Protein AF-A0A093F5M7-F1 (afdb_monomer_lite)

Structure (mmCIF, N/CA/C/O backbone):
data_AF-A0A093F5M7-F1
#
_entry.id   AF-A0A093F5M7-F1
#
loop_
_atom_site.group_PDB
_atom_site.id
_atom_site.type_symbol
_atom_site.label_atom_id
_atom_site.label_alt_id
_atom_site.label_comp_id
_atom_site.label_asym_id
_atom_site.label_entity_id
_atom_site.label_seq_id
_atom_site.pdbx_PDB_ins_code
_atom_site.Cartn_x
_atom_site.Cartn_y
_atom_site.Cartn_z
_atom_site.occupancy
_atom_site.B_iso_or_equiv
_atom_site.auth_seq_id
_atom_site.auth_comp_id
_atom_site.auth_asym_id
_atom_site.auth_atom_id
_atom_site.pdbx_PDB_model_num
ATOM 1 N N . ARG A 1 1 ? -6.167 39.998 -31.920 1.00 34.28 1 ARG A N 1
ATOM 2 C CA . ARG A 1 1 ? -5.919 39.079 -33.060 1.00 34.28 1 ARG A CA 1
ATOM 3 C C . ARG A 1 1 ? -4.647 38.312 -32.700 1.00 34.28 1 ARG A C 1
ATOM 5 O O . ARG A 1 1 ? -3.645 38.985 -32.539 1.00 34.28 1 ARG A O 1
ATOM 12 N N . GLN A 1 2 ? -4.798 37.117 -32.103 1.00 35.06 2 GLN A N 1
ATOM 13 C CA . GLN A 1 2 ? -4.449 35.793 -32.689 1.00 35.06 2 GLN A CA 1
ATOM 14 C C . GLN A 1 2 ? -2.937 35.687 -32.982 1.00 35.06 2 GLN A C 1
ATOM 16 O O . GLN A 1 2 ? -2.419 36.568 -33.646 1.00 35.06 2 GLN A O 1
ATOM 21 N N . SER A 1 3 ? -2.159 34.688 -32.555 1.00 30.69 3 SER A N 1
ATOM 22 C CA . SER A 1 3 ? -2.424 33.261 -32.311 1.00 30.69 3 SER A CA 1
ATOM 23 C C . SER A 1 3 ? -1.212 32.677 -31.545 1.00 30.69 3 SER A C 1
ATOM 25 O O . SER A 1 3 ? -0.090 33.067 -31.841 1.00 30.69 3 SER A O 1
ATOM 27 N N . ALA A 1 4 ? -1.431 31.907 -30.477 1.00 32.06 4 ALA A N 1
ATOM 28 C CA . ALA A 1 4 ? -1.281 30.443 -30.386 1.00 32.06 4 ALA A CA 1
ATOM 29 C C . ALA A 1 4 ? 0.070 29.944 -29.839 1.00 32.06 4 ALA A C 1
ATOM 31 O O . ALA A 1 4 ? 1.106 29.995 -30.497 1.00 32.06 4 ALA A O 1
ATOM 32 N N . ASP A 1 5 ? -0.039 29.393 -28.632 1.00 37.16 5 ASP A N 1
ATOM 33 C CA . ASP A 1 5 ? 0.879 28.475 -27.978 1.00 37.16 5 ASP A CA 1
ATOM 34 C C . ASP A 1 5 ? 1.166 27.236 -28.838 1.00 37.16 5 ASP A C 1
ATOM 36 O O . ASP A 1 5 ? 0.257 26.622 -29.398 1.00 37.16 5 ASP A O 1
ATOM 40 N N . LEU A 1 6 ? 2.432 26.827 -28.877 1.00 29.53 6 LEU A N 1
ATOM 41 C CA . LEU A 1 6 ? 2.871 25.513 -29.346 1.00 29.53 6 LEU A CA 1
ATOM 42 C C . LEU A 1 6 ? 4.017 25.047 -28.440 1.00 29.53 6 LEU A C 1
ATOM 44 O O . LEU A 1 6 ? 5.191 25.093 -28.797 1.00 29.53 6 LEU A O 1
ATOM 48 N N . LEU A 1 7 ? 3.669 24.615 -27.226 1.00 30.33 7 LEU A N 1
ATOM 49 C CA . LEU A 1 7 ? 4.552 23.786 -26.409 1.00 30.33 7 LEU A CA 1
ATOM 50 C C . LEU A 1 7 ? 4.412 22.343 -26.897 1.00 30.33 7 LEU A C 1
ATOM 52 O O . LEU A 1 7 ? 3.506 21.609 -26.507 1.00 30.33 7 LEU A O 1
ATOM 56 N N . SER A 1 8 ? 5.299 21.957 -27.808 1.00 28.11 8 SER A N 1
ATOM 57 C CA . SER A 1 8 ? 5.466 20.575 -28.239 1.00 28.11 8 SER A CA 1
ATOM 58 C C . SER A 1 8 ? 6.019 19.731 -27.087 1.00 28.11 8 SER A C 1
ATOM 60 O O . SER A 1 8 ? 7.139 19.957 -26.629 1.00 28.11 8 SER A O 1
ATOM 62 N N . PHE A 1 9 ? 5.242 18.740 -26.650 1.00 31.27 9 PHE A N 1
ATOM 63 C CA . PHE A 1 9 ? 5.702 17.621 -25.829 1.00 31.27 9 PHE A CA 1
ATOM 64 C C . PHE A 1 9 ? 6.827 16.876 -26.565 1.00 31.27 9 PHE A C 1
ATOM 66 O O . PHE A 1 9 ? 6.595 16.285 -27.619 1.00 31.27 9 PHE A O 1
ATOM 73 N N . ILE A 1 10 ? 8.039 16.889 -26.012 1.00 30.77 10 ILE A N 1
ATOM 74 C CA . ILE A 1 10 ? 9.118 15.984 -26.424 1.00 30.77 10 ILE A CA 1
ATOM 75 C C . ILE A 1 10 ? 9.057 14.766 -25.490 1.00 30.77 10 ILE A C 1
ATOM 77 O O . ILE A 1 10 ? 9.152 14.954 -24.275 1.00 30.77 10 ILE A O 1
ATOM 81 N N . PRO A 1 11 ? 8.897 13.528 -25.993 1.00 36.94 11 PRO A N 1
ATOM 82 C CA . PRO A 1 11 ? 8.970 12.350 -25.144 1.00 36.94 11 PRO A CA 1
ATOM 83 C C . PRO A 1 11 ? 10.421 12.155 -24.691 1.00 36.94 11 PRO A C 1
ATOM 85 O O . PRO A 1 11 ? 11.349 12.138 -25.501 1.00 36.94 11 PRO A O 1
ATOM 88 N N . PHE A 1 12 ? 10.616 12.024 -23.381 1.00 35.06 12 PHE A N 1
ATOM 89 C CA . PHE A 1 12 ? 11.905 11.713 -22.774 1.00 35.06 12 PHE A CA 1
ATOM 90 C C . PHE A 1 12 ? 12.345 10.314 -23.243 1.00 35.06 12 PHE A C 1
ATOM 92 O O . PHE A 1 12 ? 11.758 9.303 -22.860 1.00 35.06 12 PHE A O 1
ATOM 99 N N . ILE A 1 13 ? 13.352 10.252 -24.117 1.00 39.56 13 ILE A N 1
ATOM 100 C CA . ILE A 1 13 ? 13.960 8.998 -24.574 1.00 39.56 13 ILE A CA 1
ATOM 101 C C . ILE A 1 13 ? 14.893 8.487 -23.471 1.00 39.56 13 ILE A C 1
ATOM 103 O O . ILE A 1 13 ? 15.808 9.185 -23.037 1.00 39.56 13 ILE A O 1
ATOM 107 N N . SER A 1 14 ? 14.656 7.251 -23.032 1.00 43.75 14 SER A N 1
ATOM 108 C CA . SER A 1 14 ? 15.505 6.518 -22.092 1.00 43.75 14 SER A CA 1
ATOM 109 C C . SER A 1 14 ? 16.887 6.253 -22.699 1.00 43.75 14 SER A C 1
ATOM 111 O O . SER A 1 14 ? 17.004 5.623 -23.751 1.00 43.75 14 SER A O 1
ATOM 113 N N . PHE A 1 15 ? 17.944 6.721 -22.031 1.00 34.66 15 PHE A N 1
ATOM 114 C CA . PHE A 1 15 ? 19.323 6.350 -22.335 1.00 34.66 15 PHE A CA 1
ATOM 115 C C . PHE A 1 15 ? 19.688 5.098 -21.526 1.00 34.66 15 PHE A C 1
ATOM 117 O O . PHE A 1 15 ? 19.945 5.161 -20.326 1.00 34.66 15 PHE A O 1
ATOM 124 N N . CYS A 1 16 ? 19.761 3.951 -22.195 1.00 35.25 16 CYS A N 1
ATOM 125 C CA . CYS A 1 16 ? 20.563 2.811 -21.756 1.00 35.25 16 CYS A CA 1
ATOM 126 C C . CYS A 1 16 ? 21.412 2.376 -22.950 1.00 35.25 16 CYS A C 1
ATOM 128 O O . CYS A 1 16 ? 20.895 1.896 -23.957 1.00 35.25 16 CYS A O 1
ATOM 130 N N . ARG A 1 17 ? 22.723 2.609 -22.863 1.00 41.38 17 ARG A N 1
ATOM 131 C CA . ARG A 1 17 ? 23.693 2.251 -23.897 1.00 41.38 17 ARG A CA 1
ATOM 132 C C . ARG A 1 17 ? 24.478 1.036 -23.418 1.00 41.38 17 ARG A C 1
ATOM 134 O O . ARG A 1 17 ? 25.418 1.211 -22.661 1.00 41.38 17 ARG A O 1
ATOM 141 N N . GLU A 1 18 ? 24.084 -0.151 -23.882 1.00 37.88 18 GLU A N 1
ATOM 142 C CA . GLU A 1 18 ? 24.965 -1.287 -24.206 1.00 37.88 18 GLU A CA 1
ATOM 143 C C . GLU A 1 18 ? 24.148 -2.417 -24.872 1.00 37.88 18 GLU A C 1
ATOM 145 O O . GLU A 1 18 ? 23.227 -2.966 -24.276 1.00 37.88 18 GLU A O 1
ATOM 150 N N . GLY A 1 19 ? 24.486 -2.745 -26.130 1.00 35.31 19 GLY A N 1
ATOM 151 C CA . GLY A 1 19 ? 23.915 -3.855 -26.912 1.00 35.31 19 GLY A CA 1
ATOM 152 C C . GLY A 1 19 ? 22.855 -3.445 -27.947 1.00 35.31 19 GLY A C 1
ATOM 153 O O . GLY A 1 19 ? 21.751 -3.043 -27.602 1.00 35.31 19 GLY A O 1
ATOM 154 N N . CYS A 1 20 ? 23.175 -3.565 -29.239 1.00 41.72 20 CYS A N 1
ATOM 155 C CA . CYS A 1 20 ? 22.262 -3.273 -30.349 1.00 41.72 20 CYS A CA 1
ATOM 156 C C . CYS A 1 20 ? 21.105 -4.286 -30.438 1.00 41.72 20 CYS A C 1
ATOM 158 O O . CYS A 1 20 ? 21.224 -5.302 -31.114 1.00 41.72 20 CYS A O 1
ATOM 160 N N . PHE A 1 21 ? 19.972 -3.960 -29.817 1.00 37.69 21 PHE A N 1
ATOM 161 C CA . PHE A 1 21 ? 18.628 -4.394 -30.206 1.00 37.69 21 PHE A CA 1
ATOM 162 C C . PHE A 1 21 ? 17.707 -3.190 -29.998 1.00 37.69 21 PHE A C 1
ATOM 164 O O . PHE A 1 21 ? 17.793 -2.533 -28.962 1.00 37.69 21 PHE A O 1
ATOM 171 N N . SER A 1 22 ? 16.857 -2.849 -30.969 1.00 45.09 22 SER A N 1
ATOM 172 C CA . SER A 1 22 ? 15.855 -1.793 -30.774 1.00 45.09 22 SER A CA 1
ATOM 173 C C . SER A 1 22 ? 15.038 -2.125 -29.518 1.00 45.09 22 SER A C 1
ATOM 175 O O . SER A 1 22 ? 14.508 -3.240 -29.453 1.00 45.09 22 SER A O 1
ATOM 177 N N . PRO A 1 23 ? 14.948 -1.238 -28.507 1.00 53.81 23 PRO A N 1
ATOM 178 C CA . PRO A 1 23 ? 14.186 -1.551 -27.311 1.00 53.81 23 PRO A CA 1
ATOM 179 C C . PRO A 1 23 ? 12.726 -1.713 -27.728 1.00 53.81 23 PRO A C 1
ATOM 181 O O . PRO A 1 23 ? 12.091 -0.773 -28.204 1.00 53.81 23 PRO A O 1
ATOM 184 N N . ILE A 1 24 ? 12.205 -2.935 -27.608 1.00 58.78 24 ILE A N 1
ATOM 185 C CA . ILE A 1 24 ? 10.768 -3.185 -27.708 1.00 58.78 24 ILE A CA 1
ATOM 186 C C . ILE A 1 24 ? 10.132 -2.286 -26.647 1.00 58.78 24 ILE A C 1
ATOM 188 O O . ILE A 1 24 ? 10.465 -2.421 -25.470 1.00 58.78 24 ILE A O 1
ATOM 192 N N . SER A 1 25 ? 9.280 -1.343 -27.069 1.00 72.75 25 SER A N 1
ATOM 193 C CA . SER A 1 25 ? 8.568 -0.461 -26.139 1.00 72.75 25 SER A CA 1
ATOM 194 C C . SER A 1 25 ? 7.899 -1.318 -25.056 1.00 72.75 25 SER A C 1
ATOM 196 O O . SER A 1 25 ? 7.272 -2.321 -25.415 1.00 72.75 25 SER A O 1
ATOM 198 N N . PRO A 1 26 ? 7.995 -0.964 -23.760 1.00 74.94 26 PRO A N 1
ATOM 199 C CA . PRO A 1 26 ? 7.304 -1.680 -22.686 1.00 74.94 26 PRO A CA 1
ATOM 200 C C . PRO A 1 26 ? 5.811 -1.869 -22.970 1.00 74.94 26 PRO A C 1
ATOM 202 O O . PRO A 1 26 ? 5.236 -2.898 -22.624 1.00 74.94 26 PRO A O 1
ATOM 205 N N . GLU A 1 27 ? 5.204 -0.927 -23.691 1.00 80.25 27 GLU A N 1
ATOM 206 C CA . GLU A 1 27 ? 3.816 -1.007 -24.137 1.00 80.25 27 GLU A CA 1
ATOM 207 C C . GLU A 1 27 ? 3.578 -2.175 -25.093 1.00 80.25 27 GLU A C 1
ATOM 209 O O . GLU A 1 27 ? 2.548 -2.823 -24.997 1.00 80.25 27 GLU A O 1
ATOM 214 N N . ALA A 1 28 ? 4.523 -2.527 -25.966 1.00 82.88 28 ALA A N 1
ATOM 215 C CA . ALA A 1 28 ? 4.385 -3.654 -26.891 1.00 82.88 28 ALA A CA 1
ATOM 216 C C . ALA A 1 28 ? 4.498 -5.033 -26.202 1.00 82.88 28 ALA A C 1
ATOM 218 O O . ALA A 1 28 ? 4.329 -6.070 -26.849 1.00 82.88 28 ALA A O 1
ATOM 219 N N . CYS A 1 29 ? 4.777 -5.073 -24.895 1.00 86.25 29 CYS A N 1
ATOM 220 C CA . CYS A 1 29 ? 4.789 -6.300 -24.107 1.00 86.25 29 CYS A CA 1
ATOM 221 C C . CYS A 1 29 ? 3.390 -6.953 -24.087 1.00 86.25 29 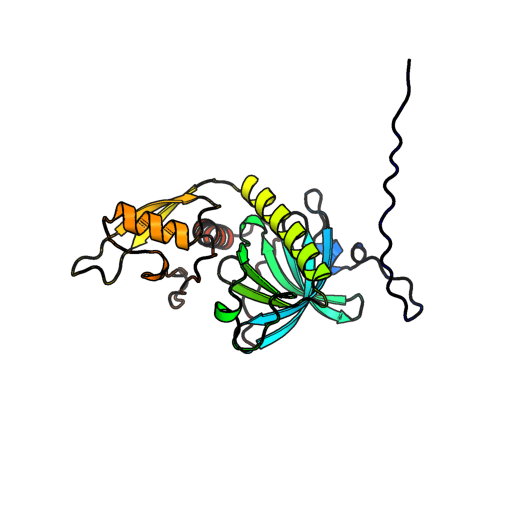CYS A C 1
ATOM 223 O O . CYS A 1 29 ? 2.429 -6.304 -23.668 1.00 86.25 29 CYS A O 1
ATOM 225 N N . PRO A 1 30 ? 3.252 -8.255 -24.422 1.00 89.94 30 PRO A N 1
ATOM 226 C CA . PRO A 1 30 ? 1.957 -8.942 -24.398 1.00 89.94 30 PRO A CA 1
ATOM 227 C C . PRO A 1 30 ? 1.254 -8.890 -23.037 1.00 89.94 30 PRO A C 1
ATOM 229 O O . PRO A 1 30 ? 0.029 -8.808 -22.973 1.00 89.94 30 PRO A O 1
ATOM 232 N N . LEU A 1 31 ? 2.026 -8.906 -21.940 1.00 90.75 31 LEU A N 1
ATOM 233 C CA . LEU A 1 31 ? 1.468 -8.757 -20.598 1.00 90.75 31 LEU A CA 1
ATOM 234 C C . LEU A 1 31 ? 0.861 -7.363 -20.418 1.00 90.75 31 LEU A C 1
ATOM 236 O O . LEU A 1 31 ? -0.272 -7.269 -19.963 1.00 90.75 31 LEU A O 1
ATOM 240 N N . VAL A 1 32 ? 1.571 -6.300 -20.808 1.00 91.50 32 VAL A N 1
ATOM 241 C CA . VAL A 1 32 ? 1.077 -4.919 -20.682 1.00 91.50 32 VAL A CA 1
ATOM 242 C C . VAL A 1 32 ? -0.173 -4.719 -21.536 1.00 91.50 32 VAL A C 1
ATOM 244 O O . VAL A 1 32 ? -1.195 -4.274 -21.016 1.00 91.50 32 VAL A O 1
ATOM 247 N N . GLN A 1 33 ? -0.138 -5.161 -22.795 1.00 91.56 33 GLN A N 1
ATOM 248 C CA . GLN A 1 33 ? -1.284 -5.106 -23.709 1.00 91.56 33 GLN A CA 1
ATOM 249 C C . GLN A 1 33 ? -2.521 -5.819 -23.152 1.00 91.56 33 GLN A C 1
ATOM 251 O O . GLN A 1 33 ? -3.631 -5.319 -23.301 1.00 91.56 33 GLN A O 1
ATOM 256 N N . SER A 1 34 ? -2.347 -6.945 -22.449 1.00 93.25 34 SER A N 1
ATOM 257 C CA . SER A 1 34 ? -3.471 -7.677 -21.843 1.00 93.25 34 SER A CA 1
ATOM 258 C C . SER A 1 34 ? -4.213 -6.897 -20.749 1.00 93.25 34 SER A C 1
ATOM 260 O O . SER A 1 34 ? -5.360 -7.221 -20.443 1.00 93.25 34 SER A O 1
ATOM 262 N N . PHE A 1 35 ? -3.581 -5.870 -20.169 1.00 92.81 35 PHE A N 1
ATOM 263 C CA . PHE A 1 35 ? -4.184 -5.020 -19.142 1.00 92.81 35 PHE A CA 1
ATOM 264 C C . PHE A 1 35 ? -4.771 -3.720 -19.687 1.00 92.81 35 PHE A C 1
ATOM 266 O O . PHE A 1 35 ? -5.626 -3.138 -19.015 1.00 92.81 35 PHE A O 1
ATOM 273 N N . MET A 1 36 ? -4.340 -3.266 -20.865 1.00 91.50 36 MET A N 1
ATOM 274 C CA . MET A 1 36 ? -4.814 -2.018 -21.460 1.00 91.50 36 MET A CA 1
ATOM 275 C C . MET A 1 36 ? -6.303 -2.098 -21.814 1.00 91.50 36 MET A C 1
ATOM 277 O O . MET A 1 36 ? -6.782 -3.083 -22.375 1.00 91.50 36 MET A O 1
ATOM 281 N N . CYS A 1 37 ? -7.050 -1.042 -21.494 1.00 90.75 37 CYS A N 1
ATOM 282 C CA . CYS A 1 37 ? -8.451 -0.886 -21.886 1.00 90.75 37 CYS A CA 1
ATOM 283 C C . CYS A 1 37 ? -8.827 0.603 -21.933 1.00 90.75 37 CYS A C 1
ATOM 28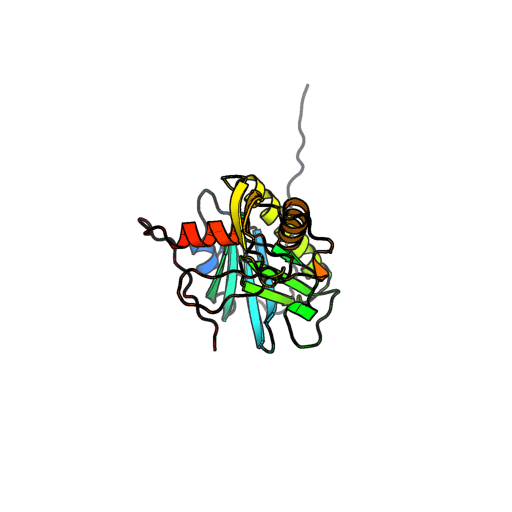5 O O . CYS A 1 37 ? -8.010 1.462 -21.618 1.00 90.75 37 CYS A O 1
ATOM 287 N N . HIS A 1 38 ? -10.072 0.932 -22.291 1.00 86.62 38 HIS A N 1
ATOM 288 C CA . HIS A 1 38 ? -10.505 2.329 -22.452 1.00 86.62 38 HIS A CA 1
ATOM 289 C C . HIS A 1 38 ? -10.333 3.198 -21.187 1.00 86.62 38 HIS A C 1
ATOM 291 O O . HIS A 1 38 ? -10.178 4.407 -21.306 1.00 86.62 38 HIS A O 1
ATOM 297 N N . ASN A 1 39 ? -10.338 2.595 -19.991 1.00 89.81 39 ASN A N 1
ATOM 298 C CA . ASN A 1 39 ? -10.170 3.290 -18.706 1.00 89.81 39 ASN A CA 1
ATOM 299 C C . ASN A 1 39 ? -8.810 3.023 -18.039 1.00 89.81 39 ASN A C 1
ATOM 301 O O . ASN A 1 39 ? -8.584 3.494 -16.925 1.00 89.81 39 ASN A O 1
ATOM 305 N N . ARG A 1 40 ? -7.924 2.252 -18.684 1.00 94.69 40 ARG A N 1
ATOM 306 C CA . ARG A 1 40 ? -6.622 1.881 -18.128 1.00 94.69 40 ARG A CA 1
ATOM 307 C C . ARG A 1 40 ? -5.510 2.162 -19.116 1.00 94.69 40 ARG A C 1
ATOM 309 O O . ARG A 1 40 ? -5.406 1.491 -20.143 1.00 94.69 40 ARG A O 1
ATOM 316 N N . THR A 1 41 ? -4.624 3.077 -18.743 1.00 94.50 41 THR A N 1
ATOM 317 C CA . THR A 1 41 ? -3.398 3.354 -19.494 1.00 94.50 41 THR A CA 1
ATOM 318 C C . THR A 1 41 ? -2.171 2.938 -18.696 1.00 94.50 41 THR A C 1
ATOM 320 O O . THR A 1 41 ? -2.175 2.924 -17.464 1.00 94.50 41 THR A O 1
ATOM 323 N N . PHE A 1 42 ? -1.130 2.543 -19.421 1.00 96.25 42 PHE A N 1
ATOM 324 C CA . PHE A 1 42 ? 0.189 2.279 -18.864 1.00 96.25 42 PHE A CA 1
ATOM 325 C C . PHE A 1 42 ? 0.880 3.608 -18.519 1.00 96.25 42 PHE A C 1
ATOM 327 O O . PHE A 1 42 ? 0.676 4.601 -19.214 1.00 96.25 42 PHE A O 1
ATOM 334 N N . ILE A 1 43 ? 1.654 3.634 -17.431 1.00 95.81 43 ILE A N 1
ATOM 335 C CA . ILE A 1 43 ? 2.327 4.846 -16.942 1.00 95.81 43 ILE A CA 1
ATOM 336 C C . ILE A 1 43 ? 3.837 4.653 -16.927 1.00 95.81 43 ILE A C 1
ATOM 338 O O . ILE A 1 43 ? 4.556 5.418 -17.562 1.00 95.81 43 ILE A O 1
ATOM 342 N N . LEU A 1 44 ? 4.322 3.663 -16.176 1.00 96.00 44 LEU A N 1
ATOM 343 C CA . LEU A 1 44 ? 5.751 3.385 -16.083 1.00 96.00 44 LEU A CA 1
ATOM 344 C C . LEU A 1 44 ? 6.024 1.940 -15.662 1.00 96.00 44 LEU A C 1
ATOM 346 O O . LEU A 1 44 ? 5.184 1.282 -15.043 1.00 96.00 44 LEU A O 1
ATOM 350 N N . ASP A 1 45 ? 7.218 1.453 -15.978 1.00 95.75 45 ASP A N 1
ATOM 351 C CA . ASP A 1 45 ? 7.706 0.144 -15.570 1.00 95.75 45 ASP A CA 1
ATOM 352 C C . ASP A 1 45 ? 9.129 0.207 -15.015 1.00 95.75 45 ASP A C 1
ATOM 354 O O . ASP A 1 45 ? 9.829 1.218 -15.093 1.00 95.75 45 ASP A O 1
ATOM 358 N N . GLY A 1 46 ? 9.532 -0.870 -14.346 1.00 94.31 46 GLY A N 1
ATOM 359 C CA . GLY A 1 46 ? 10.770 -0.853 -13.590 1.00 94.31 46 GLY A CA 1
ATOM 360 C C . GLY A 1 46 ? 11.086 -2.180 -12.936 1.00 94.31 46 GLY A C 1
ATOM 361 O O . GLY A 1 46 ? 10.236 -2.842 -12.340 1.00 94.31 46 GLY A O 1
ATOM 362 N N . HIS A 1 47 ? 12.356 -2.546 -13.029 1.00 95.56 47 HIS A N 1
ATOM 363 C CA . HIS A 1 47 ? 12.908 -3.682 -12.318 1.00 95.56 47 HIS A CA 1
ATOM 364 C C . HIS A 1 47 ? 13.205 -3.307 -10.867 1.00 95.56 47 HIS A C 1
ATOM 366 O O . HIS A 1 47 ? 13.892 -2.315 -10.615 1.00 95.56 47 HIS A O 1
ATOM 372 N N . VAL A 1 48 ? 12.747 -4.135 -9.932 1.00 96.44 48 VAL A N 1
ATOM 373 C CA . VAL A 1 48 ? 12.909 -3.933 -8.490 1.00 96.44 48 VAL A CA 1
ATOM 374 C C . VAL A 1 48 ? 13.199 -5.258 -7.799 1.00 96.44 48 VAL A C 1
ATOM 376 O O . VAL A 1 48 ? 12.763 -6.324 -8.243 1.00 96.44 48 VAL A O 1
ATOM 379 N N . GLN A 1 49 ? 13.857 -5.174 -6.653 1.00 96.62 49 GLN A N 1
ATOM 380 C CA . GLN A 1 49 ? 13.973 -6.298 -5.740 1.00 96.62 49 GLN A CA 1
ATOM 381 C C . GLN A 1 49 ? 12.905 -6.157 -4.651 1.00 96.62 49 GLN A C 1
ATOM 383 O O . GLN A 1 49 ? 12.914 -5.186 -3.900 1.00 96.62 49 GLN A O 1
ATOM 388 N N . LEU A 1 50 ? 11.982 -7.117 -4.566 1.00 96.75 50 LEU A N 1
ATOM 389 C CA . LEU A 1 50 ? 10.974 -7.164 -3.506 1.00 96.75 50 LEU A CA 1
ATOM 390 C C . LEU A 1 50 ? 11.445 -8.070 -2.370 1.00 96.75 50 LEU A C 1
ATOM 392 O O . LEU A 1 50 ? 11.866 -9.203 -2.625 1.00 96.75 50 LEU A O 1
ATOM 396 N N . LYS A 1 51 ? 11.344 -7.590 -1.130 1.00 95.31 51 LYS A N 1
ATOM 397 C CA . LYS A 1 51 ? 11.686 -8.348 0.077 1.00 95.31 51 LYS A CA 1
ATOM 398 C C . LYS A 1 51 ? 10.488 -8.489 1.021 1.00 95.31 51 LYS A C 1
ATOM 400 O O . LYS A 1 51 ? 9.791 -7.506 1.265 1.00 95.31 51 LYS A O 1
ATOM 405 N N . THR A 1 52 ? 10.283 -9.684 1.571 1.00 92.50 52 THR A N 1
ATOM 406 C CA . THR A 1 52 ? 9.243 -9.984 2.574 1.00 92.50 52 THR A CA 1
ATOM 407 C C . THR A 1 52 ? 9.773 -11.042 3.539 1.00 92.50 52 THR A C 1
ATOM 409 O O . THR A 1 52 ? 10.152 -12.132 3.100 1.00 92.50 52 THR A O 1
ATOM 412 N N . GLY A 1 53 ? 9.805 -10.743 4.841 1.00 90.12 53 GLY A N 1
ATOM 413 C CA . GLY A 1 53 ? 10.475 -11.594 5.829 1.00 90.12 53 GLY A CA 1
ATOM 414 C C . GLY A 1 53 ? 11.929 -11.851 5.422 1.00 90.12 53 GLY A C 1
ATOM 415 O O . GLY A 1 53 ? 12.679 -10.907 5.190 1.00 90.12 53 GLY A O 1
ATOM 416 N N . LEU A 1 54 ? 12.299 -13.121 5.258 1.00 88.25 54 LEU A N 1
ATOM 417 C CA . LEU A 1 54 ? 13.627 -13.550 4.794 1.00 88.25 54 LEU A CA 1
ATOM 418 C C . LEU A 1 54 ? 13.724 -13.729 3.267 1.00 88.25 54 LEU A C 1
ATOM 420 O O . LEU A 1 54 ? 14.788 -14.052 2.734 1.00 88.25 54 LEU A O 1
ATOM 424 N N . GLN A 1 55 ? 12.618 -13.572 2.537 1.00 91.06 55 GLN A N 1
ATOM 425 C CA . GLN A 1 55 ? 12.584 -13.818 1.100 1.00 91.06 55 GLN A CA 1
ATOM 426 C C . GLN A 1 55 ? 12.972 -12.573 0.310 1.00 91.06 55 GLN A C 1
ATOM 428 O O . GLN A 1 55 ? 12.467 -11.482 0.556 1.00 91.06 55 GLN A O 1
ATOM 433 N N . THR A 1 56 ? 13.808 -12.767 -0.710 1.00 94.69 56 THR A N 1
ATOM 434 C CA . THR A 1 56 ? 14.187 -11.732 -1.678 1.00 94.69 56 THR A CA 1
ATOM 435 C C . THR A 1 56 ? 13.863 -12.200 -3.092 1.00 94.69 56 THR A C 1
ATOM 437 O O . THR A 1 56 ? 14.198 -13.318 -3.488 1.00 94.69 56 THR A O 1
ATOM 440 N N . GLN A 1 57 ? 13.173 -11.361 -3.862 1.00 94.75 57 GLN A N 1
ATOM 441 C CA . GLN A 1 57 ? 12.616 -11.725 -5.158 1.00 94.75 57 GLN A CA 1
ATOM 442 C C . GLN A 1 57 ? 12.824 -10.612 -6.192 1.00 94.75 57 GLN A C 1
ATOM 444 O O . GLN A 1 57 ? 12.245 -9.538 -6.076 1.00 94.75 57 GLN A O 1
ATOM 449 N N . GLU A 1 58 ? 13.549 -10.905 -7.274 1.00 96.25 58 GLU A N 1
ATOM 450 C CA . GLU A 1 58 ? 13.627 -9.996 -8.426 1.00 96.25 58 GLU A CA 1
ATOM 451 C C . GLU A 1 58 ? 12.299 -9.976 -9.190 1.00 96.25 58 GLU A C 1
ATOM 453 O O . GLU A 1 58 ? 11.753 -11.030 -9.573 1.00 96.25 58 GLU A O 1
ATOM 458 N N . ARG A 1 59 ? 11.747 -8.779 -9.377 1.00 96.75 59 ARG A N 1
ATOM 459 C CA . ARG A 1 59 ? 10.446 -8.548 -10.005 1.00 96.75 59 ARG A CA 1
ATOM 460 C C . ARG A 1 59 ? 10.502 -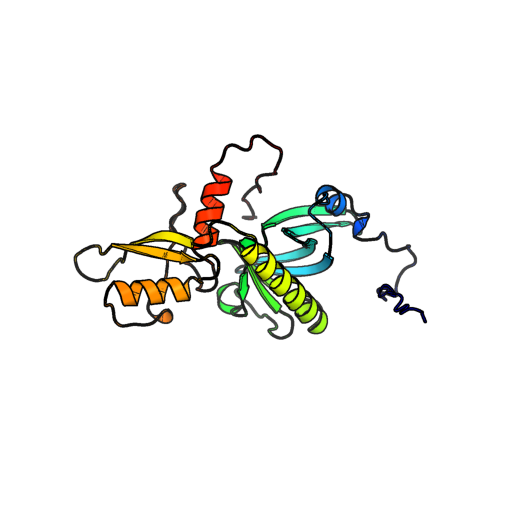7.353 -10.943 1.00 96.75 59 ARG A C 1
ATOM 462 O O . ARG A 1 59 ? 11.366 -6.490 -10.862 1.00 96.75 59 ARG A O 1
ATOM 469 N N . HIS A 1 60 ? 9.536 -7.324 -11.847 1.00 96.31 60 HIS A N 1
ATOM 470 C CA . HIS A 1 60 ? 9.269 -6.193 -12.716 1.00 96.31 60 HIS A CA 1
ATOM 471 C C . HIS A 1 60 ? 7.899 -5.642 -12.363 1.00 96.31 60 HIS A C 1
ATOM 473 O O . HIS A 1 60 ? 6.923 -6.400 -12.328 1.00 96.31 60 HIS A O 1
ATOM 479 N N . LEU A 1 61 ? 7.847 -4.354 -12.061 1.00 97.38 61 LEU A N 1
ATOM 480 C CA . LEU A 1 61 ? 6.619 -3.634 -11.780 1.00 97.38 61 LEU A CA 1
ATOM 481 C C . LEU A 1 61 ? 6.140 -2.943 -13.050 1.00 97.38 61 LEU A C 1
ATOM 483 O O . LEU A 1 61 ? 6.946 -2.376 -13.783 1.00 97.38 61 LEU A O 1
ATOM 487 N N . PHE A 1 62 ? 4.832 -2.963 -13.271 1.00 97.31 62 PHE A N 1
ATOM 488 C CA . PHE A 1 62 ? 4.155 -2.159 -14.281 1.00 97.31 62 PHE A CA 1
ATOM 489 C C . PHE A 1 62 ? 3.051 -1.368 -13.585 1.00 97.31 62 PHE A C 1
ATOM 491 O O . PHE A 1 62 ? 2.140 -1.957 -12.996 1.00 97.31 62 PHE A O 1
ATOM 498 N N . LEU A 1 63 ? 3.151 -0.044 -13.627 1.00 98.12 63 LEU A N 1
ATOM 499 C CA . LEU A 1 63 ? 2.148 0.863 -13.093 1.00 98.12 63 LEU A CA 1
ATOM 500 C C . LEU A 1 63 ? 1.193 1.285 -14.205 1.00 98.12 63 LEU A C 1
ATOM 502 O O . LEU A 1 63 ? 1.610 1.772 -15.257 1.00 98.12 63 LEU A O 1
ATOM 506 N N . PHE A 1 64 ? -0.092 1.130 -13.929 1.00 98.00 64 PHE A N 1
ATOM 507 C CA . PHE A 1 64 ? -1.193 1.650 -14.721 1.00 98.00 64 PHE A CA 1
ATOM 508 C C . PHE A 1 64 ? -1.936 2.728 -13.927 1.00 98.00 64 PHE A C 1
ATOM 510 O O . PHE A 1 64 ? -1.634 2.979 -12.761 1.00 98.00 64 PHE A O 1
ATOM 517 N N . THR A 1 65 ? -2.932 3.360 -14.541 1.00 97.00 65 THR A N 1
ATOM 518 C CA . THR A 1 65 ? -3.757 4.393 -13.892 1.00 97.00 65 THR A CA 1
ATOM 519 C C . THR A 1 65 ? -4.509 3.923 -12.649 1.00 97.00 65 THR A C 1
ATOM 521 O O . THR A 1 65 ? -4.683 4.722 -11.737 1.00 97.00 65 THR A O 1
ATOM 524 N N . ASP A 1 66 ? -4.918 2.655 -12.602 1.00 96.62 66 ASP A N 1
ATOM 525 C CA . ASP A 1 66 ? -5.758 2.052 -11.553 1.00 96.62 66 ASP A CA 1
ATOM 526 C C . ASP A 1 66 ? -5.190 0.742 -10.969 1.00 96.62 66 ASP A C 1
ATOM 528 O O . ASP A 1 66 ? -5.707 0.225 -9.971 1.00 96.62 66 ASP A O 1
ATOM 532 N N . LEU A 1 67 ? -4.113 0.200 -11.554 1.00 97.25 67 LEU A N 1
ATOM 533 C CA . LEU A 1 67 ? -3.484 -1.057 -11.139 1.00 97.25 67 LEU A CA 1
ATOM 534 C C . LEU A 1 67 ? -1.962 -0.953 -11.009 1.00 97.25 67 LEU A C 1
ATOM 536 O O . LEU A 1 67 ? -1.292 -0.345 -11.841 1.00 97.25 67 LEU A O 1
ATOM 540 N N . LEU A 1 68 ? -1.410 -1.684 -10.042 1.00 98.19 68 LEU A N 1
ATOM 541 C CA . LEU A 1 68 ? -0.012 -2.108 -10.047 1.00 98.19 68 LEU A CA 1
ATOM 542 C C . LEU A 1 68 ? 0.059 -3.595 -10.402 1.00 98.19 68 LEU A C 1
ATOM 544 O O . LEU A 1 68 ? -0.592 -4.426 -9.768 1.00 98.19 68 LEU A O 1
ATOM 548 N N . VAL A 1 69 ? 0.878 -3.943 -11.390 1.00 97.38 69 VAL A N 1
ATOM 549 C CA . VAL A 1 69 ? 1.128 -5.327 -11.805 1.00 97.38 69 VAL A CA 1
ATOM 550 C C . VAL A 1 69 ? 2.550 -5.722 -11.427 1.00 97.38 69 VAL A C 1
ATOM 552 O O . VAL A 1 69 ? 3.513 -5.060 -11.805 1.00 97.38 69 VAL A O 1
ATOM 555 N N . VAL A 1 70 ? 2.682 -6.840 -10.715 1.00 96.81 70 VAL A N 1
ATOM 556 C CA . VAL A 1 70 ? 3.965 -7.430 -10.327 1.00 96.81 70 VAL A CA 1
ATOM 557 C C . VAL A 1 70 ? 4.197 -8.679 -11.163 1.00 96.81 70 VAL A C 1
ATOM 559 O O . VAL A 1 70 ? 3.414 -9.636 -11.131 1.00 96.81 70 VAL A O 1
ATOM 562 N N . ALA A 1 71 ? 5.309 -8.713 -11.885 1.00 96.50 71 ALA A N 1
ATOM 563 C CA . ALA A 1 71 ? 5.670 -9.832 -12.736 1.00 96.50 71 ALA A CA 1
ATOM 564 C C . ALA A 1 71 ? 7.086 -10.341 -12.452 1.00 96.50 71 ALA A C 1
ATOM 566 O O . ALA A 1 71 ? 7.937 -9.651 -11.897 1.00 96.50 71 ALA A O 1
ATOM 567 N N . LYS A 1 72 ? 7.355 -11.584 -12.848 1.00 94.69 72 LYS A N 1
ATOM 568 C CA . LYS A 1 72 ? 8.707 -12.145 -12.916 1.00 94.69 72 LYS A CA 1
ATOM 569 C C . LYS A 1 72 ? 9.154 -12.151 -14.374 1.00 94.69 72 LYS A C 1
ATOM 571 O O . LYS A 1 72 ? 8.478 -12.764 -15.203 1.00 94.69 72 LYS A O 1
ATOM 576 N N . SER A 1 73 ? 10.296 -11.537 -14.670 1.00 91.00 73 SER A N 1
ATOM 577 C CA . SER A 1 73 ? 10.911 -11.645 -15.995 1.00 91.00 73 SER A CA 1
ATOM 578 C C . SER A 1 73 ? 11.282 -13.106 -16.297 1.00 91.00 73 SER A C 1
ATOM 580 O O . SER A 1 73 ? 11.792 -13.837 -15.439 1.00 91.00 73 SER A O 1
ATOM 582 N N . LYS A 1 74 ? 10.937 -13.562 -17.502 1.00 89.31 74 LYS A N 1
ATOM 583 C CA . LYS A 1 74 ? 11.341 -14.852 -18.085 1.00 89.31 74 LYS A CA 1
ATOM 584 C C . LYS A 1 74 ? 12.375 -14.649 -19.189 1.00 89.31 74 LYS A C 1
ATOM 586 O O . LYS A 1 74 ? 13.266 -15.475 -19.335 1.00 89.31 74 LYS A O 1
ATOM 591 N N . SER A 1 75 ? 12.238 -13.555 -19.929 1.00 82.81 75 SER A N 1
ATOM 592 C CA . SER A 1 75 ? 13.201 -13.016 -20.887 1.00 82.81 75 SER A CA 1
ATOM 593 C C . SER A 1 75 ? 13.008 -11.494 -20.968 1.00 82.81 75 SER A C 1
ATOM 595 O O . SER A 1 75 ? 12.138 -10.947 -20.286 1.00 82.81 75 SER A O 1
ATOM 597 N N . HIS A 1 76 ? 13.785 -10.812 -21.813 1.00 75.81 76 HIS A N 1
ATOM 598 C CA . HIS A 1 76 ? 13.744 -9.352 -21.961 1.00 75.81 76 HIS A CA 1
ATOM 599 C C . HIS A 1 76 ? 12.336 -8.784 -22.243 1.00 75.81 76 HIS A C 1
ATOM 601 O O . HIS A 1 76 ? 12.005 -7.711 -21.758 1.00 75.81 76 HIS A O 1
ATOM 607 N N . SER A 1 77 ? 11.489 -9.506 -22.985 1.00 79.88 77 SER A N 1
ATOM 608 C CA . SER A 1 77 ? 10.131 -9.066 -23.352 1.00 79.88 77 SER A CA 1
ATOM 609 C C . SER A 1 77 ? 9.015 -9.994 -22.863 1.00 79.88 77 SER A C 1
ATOM 611 O O . SER A 1 77 ? 7.844 -9.766 -23.163 1.00 79.88 77 SER A O 1
ATOM 613 N N . HIS A 1 78 ? 9.350 -11.047 -22.112 1.00 86.56 78 HIS A N 1
ATOM 614 C CA . HIS A 1 78 ? 8.376 -12.029 -21.646 1.00 86.56 78 HIS A CA 1
ATOM 615 C C . HIS A 1 78 ? 8.309 -12.052 -20.123 1.00 86.56 78 HIS A C 1
ATOM 617 O O . HIS A 1 78 ? 9.284 -12.367 -19.434 1.00 86.56 78 HIS A O 1
ATOM 623 N N . PHE A 1 79 ? 7.122 -11.777 -19.594 1.00 93.50 79 PHE A N 1
ATOM 624 C CA . PHE A 1 79 ? 6.878 -11.628 -18.167 1.00 93.50 79 PHE A CA 1
ATOM 625 C C . PHE A 1 79 ? 5.791 -12.594 -17.711 1.00 93.50 79 PHE A C 1
ATOM 627 O O . PHE A 1 79 ? 4.755 -12.744 -18.352 1.00 93.50 79 PHE A O 1
ATOM 634 N N . LYS A 1 80 ? 6.019 -13.250 -16.572 1.00 93.38 80 LYS A N 1
ATOM 635 C CA . LYS A 1 80 ? 5.003 -14.067 -15.905 1.00 93.38 80 LYS A CA 1
ATOM 636 C C . LYS A 1 80 ? 4.361 -13.250 -14.792 1.00 93.38 80 LYS A C 1
ATOM 638 O O . LYS A 1 80 ? 5.058 -12.897 -13.840 1.00 93.38 80 LYS A O 1
ATOM 643 N N . LEU A 1 81 ? 3.052 -13.020 -14.884 1.00 95.19 81 LEU A N 1
ATOM 644 C CA . LEU A 1 81 ? 2.266 -12.395 -13.820 1.00 95.19 81 LEU A CA 1
ATOM 645 C C . LEU A 1 81 ? 2.467 -13.144 -12.494 1.00 95.19 81 LEU A C 1
ATOM 647 O O . LEU A 1 81 ? 2.435 -14.380 -12.453 1.00 95.19 81 LEU A O 1
ATOM 651 N N . LYS A 1 82 ? 2.712 -12.390 -11.422 1.00 94.88 82 LYS A N 1
ATOM 652 C CA . LYS A 1 82 ? 2.830 -12.911 -10.056 1.00 94.88 82 LYS A CA 1
ATOM 653 C C . LYS A 1 82 ? 1.671 -12.457 -9.193 1.00 94.88 82 LYS A C 1
ATOM 655 O O . LYS A 1 82 ? 1.041 -13.295 -8.560 1.00 94.88 82 LYS A O 1
ATOM 660 N N . CYS A 1 83 ? 1.374 -11.168 -9.216 1.00 93.75 83 CYS A N 1
ATOM 661 C CA . CYS A 1 83 ? 0.181 -10.616 -8.600 1.00 93.75 83 CYS A CA 1
ATOM 662 C C . CYS A 1 83 ? -0.150 -9.262 -9.230 1.00 93.75 83 CYS A C 1
ATOM 664 O O . CYS A 1 83 ? 0.628 -8.702 -10.003 1.00 93.75 83 CYS A O 1
ATOM 666 N N . GLN A 1 84 ? -1.329 -8.759 -8.897 1.00 94.31 84 GLN A N 1
ATOM 667 C CA . GLN A 1 84 ? -1.780 -7.421 -9.239 1.00 94.31 84 GLN A CA 1
ATOM 668 C C . GLN A 1 84 ? -2.496 -6.820 -8.031 1.00 94.31 84 GLN A C 1
ATOM 670 O O . GLN A 1 84 ? -3.068 -7.559 -7.223 1.00 94.31 84 GLN A O 1
ATOM 675 N N . ALA A 1 85 ? -2.472 -5.499 -7.926 1.00 95.25 85 ALA A N 1
ATOM 676 C CA . ALA A 1 85 ? -3.081 -4.740 -6.846 1.00 95.25 85 ALA A CA 1
ATOM 677 C C . ALA A 1 85 ? -3.894 -3.578 -7.416 1.00 95.25 85 ALA A C 1
ATOM 679 O O . ALA A 1 85 ? -3.425 -2.878 -8.313 1.00 95.25 85 ALA A O 1
ATOM 680 N N . ARG A 1 86 ? -5.101 -3.360 -6.883 1.00 95.81 86 ARG A N 1
ATOM 681 C CA . ARG A 1 86 ? -5.893 -2.157 -7.166 1.00 95.81 86 ARG A CA 1
ATOM 682 C C . ARG A 1 86 ? -5.308 -0.983 -6.399 1.00 95.81 86 ARG A C 1
ATOM 684 O O . ARG A 1 86 ? -5.155 -1.089 -5.185 1.00 95.81 86 ARG A O 1
ATOM 691 N N . LEU A 1 87 ? -5.038 0.134 -7.070 1.00 97.38 87 LEU A N 1
ATOM 692 C CA . LEU A 1 87 ? -4.388 1.282 -6.427 1.00 97.38 87 LEU A CA 1
ATOM 693 C C . LEU A 1 87 ? -5.244 1.911 -5.318 1.00 97.38 87 LEU A C 1
ATOM 695 O O . LEU A 1 87 ? -4.691 2.397 -4.338 1.00 97.38 87 LEU A O 1
ATOM 699 N N . CYS A 1 88 ? -6.577 1.812 -5.387 1.00 96.12 88 CYS A N 1
ATOM 700 C CA . CYS A 1 88 ? -7.460 2.259 -4.302 1.00 96.12 88 CYS A CA 1
ATOM 701 C C . CYS A 1 88 ? -7.268 1.479 -2.979 1.00 96.12 88 CYS A C 1
ATOM 703 O O . CYS A 1 88 ? -7.568 1.994 -1.897 1.00 96.12 88 CYS A O 1
ATOM 705 N N . GLU A 1 89 ? -6.726 0.257 -3.045 1.00 94.44 89 GLU A N 1
ATOM 706 C CA . GLU A 1 89 ? -6.425 -0.605 -1.891 1.00 94.44 89 GLU A CA 1
ATOM 707 C C . GLU A 1 89 ? -4.963 -0.516 -1.437 1.00 94.44 89 GLU A C 1
ATOM 709 O O . GLU A 1 89 ? -4.613 -1.078 -0.397 1.00 94.44 89 GLU A O 1
ATOM 714 N N . MET A 1 90 ? -4.109 0.154 -2.212 1.00 97.69 90 MET A N 1
ATOM 715 C CA . MET A 1 90 ? -2.681 0.225 -1.935 1.00 97.69 90 MET A CA 1
ATOM 716 C C . MET A 1 90 ? -2.339 1.292 -0.895 1.00 97.69 90 MET A C 1
ATOM 718 O O . MET A 1 90 ? -3.052 2.284 -0.722 1.00 97.69 90 MET A O 1
ATOM 722 N N . TRP A 1 91 ? -1.198 1.089 -0.247 1.00 97.88 91 TRP A N 1
ATOM 723 C CA . TRP A 1 91 ? -0.538 2.030 0.648 1.00 97.88 91 TRP A CA 1
ATOM 724 C C . TRP A 1 91 ? 0.985 1.940 0.487 1.00 97.88 91 TRP A C 1
ATOM 726 O O . TRP A 1 91 ? 1.521 0.953 -0.029 1.00 97.88 91 TRP A O 1
ATOM 736 N N . THR A 1 92 ? 1.677 2.989 0.927 1.00 98.12 92 THR A N 1
ATOM 737 C CA . THR A 1 92 ? 3.143 3.064 0.972 1.00 98.12 92 THR A CA 1
ATOM 738 C C . THR A 1 92 ? 3.594 3.472 2.365 1.00 98.12 92 THR A C 1
ATOM 740 O O . THR A 1 92 ? 2.928 4.302 2.984 1.00 98.12 92 THR A O 1
ATOM 743 N N . ALA A 1 93 ? 4.729 2.960 2.830 1.00 97.25 93 ALA A N 1
ATOM 744 C CA . ALA A 1 93 ? 5.319 3.345 4.112 1.00 97.25 93 ALA A CA 1
ATOM 745 C C . ALA A 1 93 ? 6.853 3.295 4.060 1.00 97.25 93 ALA A C 1
ATOM 747 O O . ALA A 1 93 ? 7.434 2.873 3.061 1.00 97.25 93 ALA A O 1
ATOM 748 N N . PHE A 1 94 ? 7.506 3.708 5.144 1.00 95.94 94 PHE A N 1
ATOM 749 C CA . PHE A 1 94 ? 8.970 3.700 5.273 1.00 95.94 94 PHE A CA 1
ATOM 750 C C . PHE A 1 94 ? 9.480 2.773 6.391 1.00 95.94 94 PHE A C 1
ATOM 752 O O . PHE A 1 94 ? 10.682 2.709 6.612 1.00 95.94 94 PHE A O 1
ATOM 759 N N . CYS A 1 95 ? 8.587 2.033 7.056 1.00 91.81 95 CYS A N 1
ATOM 760 C CA . CYS A 1 95 ? 8.872 1.082 8.137 1.00 91.81 95 CYS A CA 1
ATOM 761 C C . CYS A 1 95 ? 9.415 -0.259 7.596 1.00 91.81 95 CYS A C 1
ATOM 763 O O . CYS A 1 95 ? 8.747 -1.297 7.650 1.00 91.81 95 CYS A O 1
ATOM 765 N N . THR A 1 96 ? 10.595 -0.254 6.975 1.00 91.81 96 THR A N 1
ATOM 766 C CA . THR A 1 96 ? 11.144 -1.459 6.326 1.00 91.81 96 THR A CA 1
ATOM 767 C C . THR A 1 96 ? 11.452 -2.580 7.323 1.00 91.81 96 THR A C 1
ATOM 769 O O . THR A 1 96 ? 11.318 -3.758 6.978 1.00 91.81 96 THR A O 1
ATOM 772 N N . GLU A 1 97 ? 11.788 -2.217 8.559 1.00 90.00 97 GLU A N 1
ATOM 773 C CA . GLU A 1 97 ? 12.061 -3.097 9.695 1.00 90.00 97 GLU A CA 1
ATOM 774 C C . GLU A 1 97 ? 10.845 -3.912 10.157 1.00 90.00 97 GLU A C 1
ATOM 776 O O . GLU A 1 97 ? 11.014 -4.990 10.720 1.00 90.00 97 GLU A O 1
ATOM 781 N N . GLU A 1 98 ? 9.622 -3.448 9.881 1.00 87.94 98 GLU A N 1
ATOM 782 C CA . GLU A 1 98 ? 8.396 -4.182 10.224 1.00 87.94 98 GLU A CA 1
ATOM 783 C C . GLU A 1 98 ? 8.033 -5.260 9.187 1.00 87.94 98 GLU A C 1
ATOM 785 O O . GLU A 1 98 ? 7.170 -6.101 9.437 1.00 87.94 98 GLU A O 1
ATOM 790 N N . VAL A 1 99 ? 8.672 -5.240 8.009 1.00 86.94 99 VAL A N 1
ATOM 791 C CA . VAL A 1 99 ? 8.268 -6.041 6.836 1.00 86.94 99 VAL A CA 1
ATOM 792 C C . VAL A 1 99 ? 9.331 -7.053 6.403 1.00 86.94 99 VAL A C 1
ATOM 794 O O . VAL A 1 99 ? 9.002 -8.122 5.876 1.00 86.94 99 VAL A O 1
ATOM 797 N N . CYS A 1 100 ? 10.611 -6.730 6.577 1.00 87.62 100 CYS A N 1
ATOM 798 C CA . CYS A 1 100 ? 11.726 -7.560 6.131 1.00 87.62 100 CYS A CA 1
ATOM 799 C C . CYS A 1 100 ? 12.750 -7.750 7.249 1.00 87.62 100 CYS A C 1
ATOM 801 O O . CYS A 1 100 ? 13.167 -6.795 7.897 1.00 87.62 100 CYS A O 1
ATOM 803 N N . GLU A 1 101 ? 13.243 -8.978 7.387 1.00 83.00 101 GLU A N 1
ATOM 804 C CA . GLU A 1 101 ? 14.379 -9.301 8.245 1.00 83.00 101 GLU A CA 1
ATOM 805 C C . GLU A 1 101 ? 15.661 -9.157 7.413 1.00 83.00 101 GLU A C 1
ATOM 807 O O . GLU A 1 101 ? 15.981 -10.001 6.576 1.00 83.00 101 GLU A O 1
ATOM 812 N N . GLY A 1 102 ? 16.377 -8.042 7.567 1.00 78.75 102 GLY A N 1
ATOM 813 C CA . GLY A 1 102 ? 17.664 -7.834 6.900 1.00 78.75 102 GLY A CA 1
ATOM 814 C C . GLY A 1 102 ? 17.987 -6.375 6.613 1.00 78.75 102 GLY A C 1
ATOM 815 O O . GLY A 1 102 ? 17.168 -5.480 6.808 1.00 78.75 102 GLY A O 1
ATOM 816 N N . SER A 1 103 ? 19.201 -6.127 6.113 1.00 79.69 103 SER A N 1
ATOM 817 C CA . SER A 1 103 ? 19.590 -4.776 5.721 1.00 79.69 103 SER A CA 1
ATOM 818 C C . SER A 1 103 ? 18.795 -4.320 4.493 1.00 79.69 103 SER A C 1
ATOM 820 O O . SER A 1 103 ? 18.700 -4.988 3.451 1.00 79.69 103 SER A O 1
ATOM 822 N N . THR A 1 104 ? 18.195 -3.148 4.637 1.00 86.69 104 THR A N 1
ATOM 823 C CA . THR A 1 104 ? 17.575 -2.386 3.558 1.00 86.69 104 THR A CA 1
ATOM 824 C C . THR A 1 104 ? 18.272 -1.038 3.483 1.00 86.69 104 THR A C 1
ATOM 826 O O . THR A 1 104 ? 18.889 -0.600 4.451 1.00 86.69 104 THR A O 1
ATOM 829 N N . ASP A 1 105 ? 18.240 -0.424 2.307 1.00 91.44 105 ASP A N 1
ATOM 830 C CA . ASP A 1 105 ? 18.781 0.912 2.105 1.00 91.44 105 ASP A CA 1
ATOM 831 C C . ASP A 1 105 ? 17.609 1.906 2.074 1.00 91.44 105 ASP A C 1
ATOM 833 O O . ASP A 1 105 ? 16.866 1.912 1.084 1.00 91.44 105 ASP A O 1
ATOM 837 N N . PRO A 1 106 ? 17.400 2.722 3.123 1.00 91.75 106 PRO A N 1
ATOM 838 C CA . PRO A 1 106 ? 16.281 3.665 3.188 1.00 91.75 106 PRO A CA 1
ATOM 839 C C . PRO A 1 106 ? 16.297 4.706 2.059 1.00 91.75 106 PRO A C 1
ATOM 841 O O . PRO A 1 106 ? 15.250 5.225 1.663 1.00 91.75 106 PRO A O 1
ATOM 844 N N . GLU A 1 107 ? 17.467 5.004 1.486 1.00 95.44 107 GLU A N 1
ATOM 845 C CA . GLU A 1 107 ? 17.573 5.963 0.384 1.00 95.44 107 GLU A CA 1
ATOM 846 C C . GLU A 1 107 ? 17.001 5.398 -0.915 1.00 95.44 107 GLU A C 1
ATOM 848 O O . GLU A 1 107 ? 16.481 6.154 -1.741 1.00 95.44 107 GLU A O 1
ATOM 853 N N . ARG A 1 108 ? 17.032 4.068 -1.065 1.00 96.69 108 ARG A N 1
ATOM 854 C CA . ARG A 1 108 ? 16.635 3.336 -2.277 1.00 96.69 108 ARG A CA 1
ATOM 855 C C . ARG A 1 108 ? 15.435 2.417 -2.090 1.00 96.69 108 ARG A C 1
ATOM 857 O O . ARG A 1 108 ? 15.073 1.718 -3.033 1.00 96.69 108 ARG A O 1
ATOM 864 N N . SER A 1 109 ? 14.806 2.404 -0.919 1.00 97.19 109 SER A N 1
ATOM 865 C CA . SER A 1 109 ? 13.691 1.500 -0.649 1.00 97.19 109 SER A CA 1
ATOM 866 C C . SER A 1 109 ? 12.532 2.145 0.095 1.00 97.19 109 SER A C 1
ATOM 868 O O . SER A 1 109 ? 12.684 3.152 0.781 1.00 97.19 109 SER A O 1
ATOM 870 N N . PHE A 1 110 ? 11.351 1.564 -0.092 1.00 98.06 110 PHE A N 1
ATOM 871 C CA . PHE A 1 110 ? 10.149 1.865 0.679 1.00 98.06 110 PHE A CA 1
ATOM 872 C C . PHE A 1 110 ? 9.232 0.638 0.711 1.00 98.06 110 PHE A C 1
ATOM 874 O O . PHE A 1 110 ? 9.383 -0.296 -0.082 1.00 98.06 110 PHE A O 1
ATOM 881 N N . VAL A 1 111 ? 8.283 0.622 1.640 1.00 97.94 111 VAL A N 1
ATOM 882 C CA . VAL A 1 111 ? 7.286 -0.442 1.775 1.00 97.94 111 VAL A CA 1
ATOM 883 C C . VAL A 1 111 ? 6.128 -0.191 0.816 1.00 97.94 111 VAL A C 1
ATOM 885 O O . VAL A 1 111 ? 5.564 0.903 0.782 1.00 97.94 111 VAL A O 1
ATOM 888 N N . LEU A 1 112 ? 5.734 -1.232 0.088 1.00 97.50 112 LEU A N 1
ATOM 889 C CA . LEU A 1 112 ? 4.488 -1.319 -0.665 1.00 97.50 112 LEU A CA 1
ATOM 890 C C . LEU A 1 112 ? 3.543 -2.298 0.034 1.00 97.50 112 LEU A C 1
ATOM 892 O O . LEU A 1 112 ? 3.978 -3.395 0.388 1.00 97.50 112 LEU A O 1
ATOM 896 N N . GLY A 1 113 ? 2.253 -1.976 0.139 1.00 96.75 113 GLY A N 1
ATOM 897 C CA . GLY A 1 113 ? 1.270 -2.937 0.640 1.00 96.75 113 GLY A CA 1
ATOM 898 C C . GLY A 1 113 ? -0.140 -2.796 0.075 1.00 96.75 113 GLY A C 1
ATOM 899 O O . GLY A 1 113 ? -0.513 -1.739 -0.433 1.00 96.75 113 GLY A O 1
ATOM 900 N N . TRP A 1 114 ? -0.882 -3.913 0.076 1.00 94.88 114 TRP A N 1
ATOM 901 C CA . TRP A 1 114 ? -2.247 -4.059 -0.441 1.00 94.88 114 TRP A CA 1
ATOM 902 C C . TRP A 1 114 ? -2.914 -5.404 -0.088 1.00 94.88 114 TRP A C 1
ATOM 904 O O . TRP A 1 114 ? -2.297 -6.468 -0.119 1.00 94.88 114 TRP A O 1
ATOM 914 N N . PRO A 1 115 ? -4.223 -5.389 0.196 1.00 89.00 115 PRO A N 1
ATOM 915 C CA . PRO A 1 115 ? -4.701 -4.627 1.342 1.00 89.00 115 PRO A CA 1
ATOM 916 C C . PRO A 1 115 ? -4.006 -5.085 2.644 1.00 89.00 115 PRO A C 1
ATOM 918 O O . PRO A 1 115 ? -3.731 -4.253 3.499 1.00 89.00 115 PRO A O 1
ATOM 921 N N . THR A 1 116 ? -3.663 -6.377 2.755 1.00 91.12 116 THR A N 1
ATOM 922 C CA . THR A 1 116 ? -2.964 -6.998 3.900 1.00 91.12 116 THR A CA 1
ATOM 923 C C . THR A 1 116 ? -1.640 -7.673 3.521 1.00 91.12 116 THR A C 1
ATOM 925 O O . THR A 1 116 ? -0.987 -8.266 4.369 1.00 91.12 116 THR A O 1
ATOM 928 N N . THR A 1 117 ? -1.250 -7.665 2.245 1.00 90.94 117 THR A N 1
ATOM 929 C CA . THR A 1 117 ? 0.086 -8.090 1.800 1.00 90.94 117 THR A CA 1
ATOM 930 C C . THR A 1 117 ? 1.011 -6.887 1.803 1.00 90.94 117 THR A C 1
ATOM 932 O O . THR A 1 117 ? 0.578 -5.790 1.469 1.00 90.94 117 THR A O 1
ATOM 935 N N . ASN A 1 118 ? 2.280 -7.080 2.141 1.00 94.56 118 ASN A N 1
ATOM 936 C CA . ASN A 1 118 ? 3.286 -6.034 2.057 1.00 94.56 118 ASN A CA 1
ATOM 937 C C . ASN A 1 118 ? 4.658 -6.601 1.671 1.00 94.56 118 ASN A C 1
ATOM 939 O O . ASN A 1 118 ? 4.933 -7.799 1.791 1.00 94.56 118 ASN A O 1
ATOM 943 N N . CYS A 1 119 ? 5.494 -5.730 1.120 1.00 96.25 119 CYS A N 1
ATOM 944 C CA . CYS A 1 119 ? 6.876 -6.023 0.771 1.00 96.25 119 CYS A CA 1
ATOM 945 C C . CYS A 1 119 ? 7.692 -4.729 0.744 1.00 96.25 119 CYS A C 1
ATOM 947 O O . CYS A 1 119 ? 7.166 -3.654 0.459 1.00 96.25 119 CYS A O 1
ATOM 949 N N . VAL A 1 120 ? 8.990 -4.833 1.005 1.00 97.75 120 VAL A N 1
ATOM 950 C CA . VAL A 1 120 ? 9.939 -3.743 0.772 1.00 97.75 120 VAL A CA 1
ATOM 951 C C . VAL A 1 120 ? 10.354 -3.778 -0.694 1.00 97.75 120 VAL A C 1
ATOM 953 O O . VAL A 1 120 ? 10.891 -4.785 -1.157 1.00 97.75 120 VAL A O 1
ATOM 956 N N . ALA A 1 121 ? 10.129 -2.688 -1.422 1.00 97.62 121 ALA A N 1
ATOM 957 C CA . ALA A 1 121 ? 10.641 -2.504 -2.772 1.00 97.62 121 ALA A CA 1
ATOM 958 C C . ALA A 1 121 ? 11.987 -1.784 -2.721 1.00 97.62 121 ALA A C 1
ATOM 960 O O . ALA A 1 121 ? 12.073 -0.663 -2.227 1.00 97.62 121 ALA A O 1
ATOM 961 N N . ASN A 1 122 ? 13.028 -2.431 -3.238 1.00 96.69 122 ASN A N 1
ATOM 962 C CA . ASN A 1 122 ? 14.375 -1.888 -3.342 1.00 96.69 122 ASN A CA 1
ATOM 963 C C . ASN A 1 122 ? 14.711 -1.578 -4.809 1.00 96.69 122 ASN A C 1
ATOM 965 O O . ASN A 1 122 ? 14.629 -2.452 -5.681 1.00 96.69 122 ASN A O 1
ATOM 969 N N . PHE A 1 123 ? 15.074 -0.324 -5.064 1.00 97.31 123 PHE A N 1
ATOM 970 C CA . PHE A 1 123 ? 15.336 0.234 -6.387 1.00 97.31 123 PHE A CA 1
ATOM 971 C C . PHE A 1 123 ? 16.838 0.328 -6.659 1.00 97.31 123 PHE A C 1
ATOM 973 O O . PHE A 1 123 ? 17.670 0.255 -5.755 1.00 97.31 123 PHE A O 1
ATOM 980 N N . ARG A 1 124 ? 17.212 0.496 -7.932 1.00 95.31 124 ARG A N 1
ATOM 981 C CA . ARG A 1 124 ? 18.630 0.574 -8.321 1.00 95.31 124 ARG A CA 1
ATOM 982 C C . ARG A 1 124 ? 19.292 1.870 -7.852 1.00 95.31 124 ARG A C 1
ATOM 984 O O . ARG A 1 124 ? 20.488 1.869 -7.568 1.00 95.31 124 ARG A O 1
ATOM 991 N N . SER A 1 125 ? 18.521 2.951 -7.759 1.00 96.94 125 SER A N 1
ATOM 992 C CA . SER A 1 125 ? 18.994 4.270 -7.340 1.00 96.94 125 SER A CA 1
ATOM 993 C C . SER A 1 125 ? 17.917 5.043 -6.572 1.00 96.94 125 SER A C 1
ATOM 995 O O . SER A 1 125 ? 16.732 4.688 -6.612 1.00 96.94 125 SER A O 1
ATOM 997 N N . ALA A 1 126 ? 18.330 6.096 -5.865 1.00 97.69 126 ALA A N 1
ATOM 998 C CA . ALA A 1 126 ? 17.429 6.944 -5.088 1.00 97.69 126 ALA A CA 1
ATOM 999 C C . ALA A 1 126 ? 16.463 7.723 -5.997 1.00 97.69 126 ALA A C 1
ATOM 1001 O O . ALA A 1 126 ? 15.288 7.874 -5.672 1.00 97.69 126 ALA A O 1
ATOM 1002 N N . GLU A 1 127 ? 16.917 8.133 -7.182 1.00 97.75 127 GLU A N 1
ATOM 1003 C CA . GLU A 1 127 ? 16.106 8.831 -8.185 1.00 97.75 127 GLU A CA 1
ATOM 1004 C C . GLU A 1 127 ? 15.009 7.919 -8.741 1.00 97.75 127 GLU A C 1
ATOM 1006 O O . GLU A 1 127 ? 13.866 8.347 -8.929 1.00 97.75 127 GLU A O 1
ATOM 1011 N N . GLN A 1 128 ? 15.337 6.640 -8.968 1.00 97.50 128 GLN A N 1
ATOM 1012 C CA . GLN A 1 128 ? 14.350 5.651 -9.389 1.00 97.50 128 GLN A CA 1
ATOM 1013 C C . GLN A 1 128 ? 13.306 5.434 -8.289 1.00 97.50 128 GLN A C 1
ATOM 1015 O O . GLN A 1 128 ? 12.112 5.433 -8.592 1.00 97.50 128 GLN A O 1
ATOM 1020 N N . LYS A 1 129 ? 13.739 5.300 -7.026 1.00 97.75 129 LYS A N 1
ATOM 1021 C CA . LYS A 1 129 ? 12.835 5.202 -5.871 1.00 97.75 129 LYS A CA 1
ATOM 1022 C C . LYS A 1 129 ? 11.886 6.400 -5.811 1.00 97.75 129 LYS A C 1
ATOM 1024 O O . LYS A 1 129 ? 10.680 6.202 -5.711 1.00 97.75 129 LYS A O 1
ATOM 1029 N N . GLU A 1 130 ? 12.417 7.618 -5.893 1.00 98.25 130 GLU A N 1
ATOM 1030 C CA . GLU A 1 130 ? 11.635 8.852 -5.760 1.00 98.25 130 GLU A CA 1
ATOM 1031 C C . GLU A 1 130 ? 10.617 9.013 -6.892 1.00 98.25 130 GLU A C 1
ATOM 1033 O O . GLU A 1 130 ? 9.446 9.308 -6.654 1.00 98.25 130 GLU A O 1
ATOM 1038 N N . THR A 1 131 ? 11.035 8.719 -8.127 1.00 98.00 131 THR A N 1
ATOM 1039 C CA . THR A 1 131 ? 10.138 8.708 -9.290 1.00 98.00 131 THR A CA 1
ATOM 1040 C C . THR A 1 131 ? 8.979 7.740 -9.059 1.00 98.00 131 THR A C 1
ATOM 1042 O O . THR A 1 131 ? 7.812 8.117 -9.180 1.00 98.00 131 THR A O 1
ATOM 1045 N N . TRP A 1 132 ? 9.286 6.497 -8.679 1.00 98.38 132 TRP A N 1
ATOM 1046 C CA . TRP A 1 132 ? 8.274 5.475 -8.415 1.00 98.38 132 TRP A CA 1
ATOM 1047 C C . TRP A 1 132 ? 7.327 5.861 -7.286 1.00 98.38 132 TRP A C 1
ATOM 1049 O O . TRP A 1 132 ? 6.113 5.726 -7.438 1.00 98.38 132 TRP A O 1
ATOM 1059 N N . LEU A 1 133 ? 7.872 6.345 -6.172 1.00 98.44 133 LEU A N 1
ATOM 1060 C CA . LEU A 1 133 ? 7.097 6.750 -5.009 1.00 98.44 133 LEU A CA 1
ATOM 1061 C C . LEU A 1 133 ? 6.119 7.877 -5.365 1.00 98.44 133 LEU A C 1
ATOM 1063 O O . LEU A 1 133 ? 4.931 7.758 -5.071 1.00 98.44 133 LEU A O 1
ATOM 1067 N N . SER A 1 134 ? 6.591 8.913 -6.062 1.00 98.38 134 SER A N 1
ATOM 1068 C CA . SER A 1 134 ? 5.781 10.067 -6.468 1.00 98.38 134 SER A CA 1
ATOM 1069 C C . SER A 1 134 ? 4.616 9.674 -7.384 1.00 98.38 134 SER A C 1
ATOM 1071 O O . SER A 1 134 ? 3.452 9.977 -7.088 1.00 98.38 134 SER A O 1
ATOM 1073 N N . PHE A 1 135 ? 4.892 8.925 -8.461 1.00 98.25 135 PHE A N 1
ATOM 1074 C CA . PHE A 1 135 ? 3.843 8.458 -9.373 1.00 98.25 135 PHE A CA 1
ATOM 1075 C C . PHE A 1 135 ? 2.844 7.544 -8.666 1.00 98.25 135 PHE A C 1
ATOM 1077 O O . PHE A 1 135 ? 1.633 7.717 -8.822 1.00 98.25 135 PHE A O 1
ATOM 1084 N N . LEU A 1 136 ? 3.334 6.594 -7.868 1.00 98.38 136 LEU A N 1
ATOM 1085 C CA . LEU A 1 136 ? 2.478 5.641 -7.180 1.00 98.38 136 LEU A CA 1
ATOM 1086 C C . LEU A 1 136 ? 1.577 6.336 -6.154 1.00 98.38 136 LEU A C 1
ATOM 1088 O O . LEU A 1 136 ? 0.370 6.116 -6.172 1.00 98.38 136 LEU A O 1
ATOM 1092 N N . GLN A 1 137 ? 2.118 7.216 -5.308 1.00 98.31 137 GLN A N 1
ATOM 1093 C CA . GLN A 1 137 ? 1.327 7.969 -4.328 1.00 98.31 137 GLN A CA 1
ATOM 1094 C C . GLN A 1 137 ? 0.290 8.876 -4.999 1.00 98.31 137 GLN A C 1
ATOM 1096 O O . GLN A 1 137 ? -0.850 8.952 -4.534 1.00 98.31 137 GLN A O 1
ATOM 1101 N N . SER A 1 138 ? 0.648 9.524 -6.116 1.00 98.31 138 SER A N 1
ATOM 1102 C CA . SER A 1 138 ? -0.305 10.290 -6.928 1.00 98.31 138 SER A CA 1
ATOM 1103 C C . SER A 1 138 ? -1.457 9.411 -7.410 1.00 98.31 138 SER A C 1
ATOM 1105 O O . SER A 1 138 ? -2.614 9.776 -7.201 1.00 98.31 138 SER A O 1
ATOM 1107 N N . ARG A 1 139 ? -1.164 8.247 -8.003 1.00 98.12 139 ARG A N 1
ATOM 1108 C CA . ARG A 1 139 ? -2.211 7.354 -8.511 1.00 98.12 139 ARG A CA 1
ATOM 1109 C C . ARG A 1 139 ? -3.066 6.748 -7.399 1.00 98.12 139 ARG A C 1
ATOM 1111 O O . ARG A 1 139 ? -4.282 6.710 -7.535 1.00 98.12 139 ARG A O 1
ATOM 1118 N N . ILE A 1 140 ? -2.464 6.324 -6.285 1.00 98.25 140 ILE A N 1
ATOM 1119 C CA . ILE A 1 140 ? -3.195 5.793 -5.122 1.00 98.25 140 ILE A CA 1
ATOM 1120 C C . ILE A 1 140 ? -4.212 6.815 -4.615 1.00 98.25 140 ILE A C 1
ATOM 1122 O O . ILE A 1 140 ? -5.374 6.469 -4.398 1.00 98.25 140 ILE A O 1
ATOM 1126 N N . ARG A 1 141 ? -3.796 8.076 -4.452 1.00 98.00 141 ARG A N 1
ATOM 1127 C CA . ARG A 1 141 ? -4.685 9.157 -4.013 1.00 98.00 141 ARG A CA 1
ATOM 1128 C C . ARG A 1 141 ? -5.849 9.356 -4.982 1.00 98.00 141 ARG A C 1
ATOM 1130 O O . ARG A 1 141 ? -6.994 9.326 -4.546 1.00 98.00 141 ARG A O 1
ATOM 1137 N N . GLU A 1 142 ? -5.574 9.483 -6.278 1.00 97.62 142 GLU A N 1
ATOM 1138 C CA . GLU A 1 142 ? -6.622 9.678 -7.290 1.00 97.62 142 GLU A CA 1
ATOM 1139 C C . GLU A 1 142 ? -7.617 8.509 -7.341 1.00 97.62 142 GLU A C 1
ATOM 1141 O O . GLU A 1 142 ? -8.824 8.712 -7.465 1.00 97.62 142 GLU A O 1
ATOM 1146 N N . GLU A 1 143 ? -7.143 7.272 -7.209 1.00 97.19 143 GLU A N 1
ATOM 1147 C CA . GLU A 1 143 ? -8.024 6.102 -7.225 1.00 97.19 143 GLU A CA 1
ATOM 1148 C C . GLU A 1 143 ? -8.842 5.978 -5.934 1.00 97.19 143 GLU A C 1
ATOM 1150 O O . GLU A 1 143 ? -10.015 5.607 -5.982 1.00 97.19 143 GLU A O 1
ATOM 1155 N N . LYS A 1 144 ? -8.294 6.378 -4.779 1.00 96.75 144 LYS A N 1
ATOM 1156 C CA . LYS A 1 144 ? -9.074 6.531 -3.537 1.00 96.75 144 LYS A CA 1
ATOM 1157 C C . LYS A 1 144 ? -10.108 7.658 -3.642 1.00 96.75 144 LYS A C 1
ATOM 1159 O O . LYS A 1 144 ? -11.217 7.535 -3.120 1.00 96.75 144 LYS A O 1
ATOM 1164 N N . GLU A 1 145 ? -9.815 8.745 -4.346 1.00 96.88 145 GLU A N 1
ATOM 1165 C CA . GLU A 1 145 ? -10.786 9.818 -4.613 1.00 96.88 145 GLU A CA 1
ATOM 1166 C C . GLU A 1 145 ? -11.935 9.366 -5.524 1.00 96.88 145 GLU A C 1
ATOM 1168 O O . GLU A 1 145 ? -13.052 9.872 -5.396 1.00 96.88 145 GLU A O 1
ATOM 1173 N N . LYS A 1 146 ? -11.723 8.352 -6.365 1.00 95.00 146 LYS A N 1
ATOM 1174 C CA . LYS A 1 146 ? -12.776 7.744 -7.196 1.00 95.00 146 LYS A CA 1
ATOM 1175 C C . LYS A 1 146 ? -13.518 6.596 -6.511 1.00 95.00 146 LYS A C 1
ATOM 1177 O O . LYS A 1 146 ? -14.638 6.297 -6.910 1.00 95.00 146 LYS A O 1
ATOM 1182 N N . ASP A 1 147 ? -12.926 5.959 -5.499 1.00 93.81 147 ASP A N 1
ATOM 1183 C CA . ASP A 1 147 ? -13.512 4.780 -4.847 1.00 93.81 147 ASP A CA 1
ATOM 1184 C C . ASP A 1 147 ? -14.777 5.132 -4.047 1.00 93.81 147 ASP A C 1
ATOM 1186 O O . ASP A 1 147 ? -14.823 6.160 -3.364 1.00 93.81 147 ASP A O 1
ATOM 1190 N N . TYR A 1 148 ? -15.801 4.282 -4.117 1.00 92.12 148 TYR A N 1
ATOM 1191 C CA . TYR A 1 148 ? -17.058 4.449 -3.383 1.00 92.12 148 TYR A CA 1
ATOM 1192 C C . TYR A 1 148 ? -17.544 3.111 -2.808 1.00 92.12 148 TYR A C 1
ATOM 1194 O O . TYR A 1 148 ? -17.384 2.071 -3.453 1.00 92.12 148 TYR A O 1
ATOM 1202 N N . PRO A 1 149 ? -18.191 3.118 -1.625 1.00 94.94 149 PRO A N 1
ATOM 1203 C CA . PRO A 1 149 ? -18.542 4.280 -0.787 1.00 94.94 149 PRO A CA 1
ATOM 1204 C C . PRO A 1 149 ? -17.320 4.968 -0.145 1.00 94.94 149 PRO A C 1
ATOM 1206 O O . PRO A 1 149 ? -16.243 4.393 -0.119 1.00 94.94 149 PRO A O 1
ATOM 1209 N N . LYS A 1 150 ? -17.455 6.200 0.374 1.00 94.69 150 LYS A N 1
ATOM 1210 C CA . LYS A 1 150 ? -16.333 6.911 1.036 1.00 94.69 150 LYS A CA 1
ATOM 1211 C C . LYS A 1 150 ? -16.075 6.481 2.469 1.00 94.69 150 LYS A C 1
ATOM 1213 O O . LYS A 1 150 ? -14.971 6.664 2.970 1.00 94.69 150 LYS A O 1
ATOM 1218 N N . SER A 1 151 ? -17.078 5.902 3.112 1.00 97.12 151 SER A N 1
ATOM 1219 C CA . SER A 1 151 ? -16.968 5.333 4.443 1.00 97.12 151 SER A CA 1
ATOM 1220 C C . SER A 1 151 ? -17.823 4.083 4.561 1.00 97.12 151 SER A C 1
ATOM 1222 O O . SER A 1 151 ? -18.791 3.893 3.818 1.00 97.12 151 SER A O 1
ATOM 1224 N N . ILE A 1 152 ? -17.445 3.218 5.495 1.00 96.38 152 ILE A N 1
ATOM 1225 C CA . ILE A 1 152 ? -18.195 2.016 5.845 1.00 96.38 152 ILE A CA 1
ATOM 1226 C C . ILE A 1 152 ? -18.257 1.852 7.364 1.00 96.38 152 ILE A C 1
ATOM 1228 O O . ILE A 1 152 ? -17.321 2.238 8.069 1.00 96.38 152 ILE A O 1
ATOM 1232 N N . PRO A 1 153 ? -19.325 1.233 7.889 1.00 96.50 153 PRO A N 1
ATOM 1233 C CA . PRO A 1 153 ? -19.356 0.823 9.281 1.00 96.50 153 PRO A CA 1
ATOM 1234 C C . PRO A 1 153 ? -18.435 -0.390 9.499 1.00 96.50 153 PRO A C 1
ATOM 1236 O O . PRO A 1 153 ? -18.609 -1.436 8.868 1.00 96.50 153 PRO A O 1
ATOM 1239 N N . LEU A 1 154 ? -17.484 -0.276 10.428 1.00 94.50 154 LEU A N 1
ATOM 1240 C CA . LEU A 1 154 ? -16.632 -1.371 10.896 1.00 94.50 154 LEU A CA 1
ATOM 1241 C C . LEU A 1 154 ? -16.858 -1.625 12.384 1.00 94.50 154 LEU A C 1
ATOM 1243 O O . LEU A 1 154 ? -16.719 -0.728 13.211 1.00 94.50 154 LEU A O 1
ATOM 1247 N N . LYS A 1 155 ? -17.182 -2.873 12.736 1.00 92.75 155 LYS A N 1
ATOM 1248 C CA . LYS A 1 155 ? -17.289 -3.304 14.131 1.00 92.75 155 LYS A CA 1
ATOM 1249 C C . LYS A 1 155 ? -15.899 -3.642 14.670 1.00 92.75 155 LYS A C 1
ATOM 1251 O O . LYS A 1 155 ? -15.289 -4.608 14.220 1.00 92.75 155 LYS A O 1
ATOM 1256 N N . ILE A 1 156 ? -15.445 -2.878 15.654 1.00 92.00 156 ILE A N 1
ATOM 1257 C CA . ILE A 1 156 ? -14.220 -3.119 16.415 1.00 92.00 156 ILE A CA 1
ATOM 1258 C C . ILE A 1 156 ? -14.588 -3.825 17.716 1.00 92.00 156 ILE A C 1
ATOM 1260 O O . ILE A 1 156 ? -15.550 -3.444 18.387 1.00 92.00 156 ILE A O 1
ATOM 1264 N N . VAL A 1 157 ? -13.839 -4.871 18.057 1.00 89.50 157 VAL A N 1
ATOM 1265 C CA . VAL A 1 157 ? -13.984 -5.618 19.310 1.00 89.50 157 VAL A CA 1
ATOM 1266 C C . VAL A 1 157 ? -12.692 -5.452 20.096 1.00 89.50 157 VAL A C 1
ATOM 1268 O O . VAL A 1 157 ? -11.637 -5.876 19.629 1.00 89.50 157 VAL A O 1
ATOM 1271 N N . ALA A 1 158 ? -12.782 -4.836 21.271 1.00 87.25 158 ALA A N 1
ATOM 1272 C CA . ALA A 1 158 ? -11.667 -4.738 22.196 1.00 87.25 158 ALA A CA 1
ATOM 1273 C C . ALA A 1 158 ? -11.533 -6.063 22.951 1.00 87.25 158 ALA A C 1
ATOM 1275 O O . ALA A 1 158 ? -12.477 -6.524 23.601 1.00 87.25 158 ALA A O 1
ATOM 1276 N N . LYS A 1 159 ? -10.362 -6.684 22.833 1.00 82.44 159 LYS A N 1
ATOM 1277 C CA . LYS A 1 159 ? -9.959 -7.834 23.644 1.00 82.44 159 LYS A CA 1
ATOM 1278 C C . LYS A 1 159 ? -9.047 -7.340 24.762 1.00 82.44 159 LYS A C 1
ATOM 1280 O O . LYS A 1 159 ? -8.373 -6.330 24.594 1.00 82.44 159 LYS A O 1
ATOM 1285 N N . ASP A 1 160 ? -9.085 -8.026 25.897 1.00 71.00 160 ASP A N 1
ATOM 1286 C CA . ASP A 1 160 ? -8.188 -7.807 27.041 1.00 71.00 160 ASP A CA 1
ATOM 1287 C C . ASP A 1 160 ? -8.338 -6.456 27.776 1.00 71.00 160 ASP A C 1
ATOM 1289 O O . ASP A 1 160 ? -7.573 -6.144 28.685 1.00 71.00 160 ASP A O 1
ATOM 1293 N N . VAL A 1 161 ? -9.392 -5.687 27.477 1.00 64.69 161 VAL A N 1
ATOM 1294 C CA . VAL A 1 161 ? -9.790 -4.481 28.227 1.00 64.69 161 VAL A CA 1
ATOM 1295 C C . VAL A 1 161 ? -10.799 -4.872 29.319 1.00 64.69 161 VAL A C 1
ATOM 1297 O O . VAL A 1 161 ? -11.993 -4.596 29.228 1.00 64.69 161 VAL A O 1
ATOM 1300 N N . GLY A 1 162 ? -10.330 -5.577 30.352 1.00 61.91 162 GLY A N 1
ATOM 1301 C CA . GLY A 1 162 ? -11.162 -6.035 31.476 1.00 61.91 162 GLY A CA 1
ATOM 1302 C C . GLY A 1 162 ? -12.104 -7.213 31.160 1.00 61.91 162 GLY A C 1
ATOM 1303 O O . GLY A 1 162 ? -11.988 -7.879 30.136 1.00 61.91 162 GLY A O 1
ATOM 1304 N N . THR A 1 163 ? -13.034 -7.512 32.077 1.00 53.19 163 THR A N 1
ATOM 1305 C CA . THR A 1 163 ? -13.835 -8.761 32.095 1.00 53.19 163 THR A CA 1
ATOM 1306 C C . THR A 1 163 ? -15.037 -8.780 31.132 1.00 53.19 163 THR A C 1
ATOM 1308 O O . THR A 1 163 ? -15.753 -9.777 31.076 1.00 53.19 163 THR A O 1
ATOM 1311 N N . CYS A 1 164 ? -15.290 -7.713 30.366 1.00 54.31 164 CYS A N 1
ATOM 1312 C CA . CYS A 1 164 ? -16.408 -7.640 29.419 1.00 54.31 164 CYS A CA 1
ATOM 1313 C C . CYS A 1 164 ? -15.895 -7.292 28.016 1.00 54.31 164 CYS A C 1
ATOM 1315 O O . CYS A 1 164 ? -15.136 -6.343 27.850 1.00 54.31 164 CYS A O 1
ATOM 1317 N N . ALA A 1 165 ? -16.305 -8.049 26.995 1.00 65.44 165 ALA A N 1
ATOM 1318 C CA . ALA A 1 165 ? -15.932 -7.765 25.613 1.00 65.44 165 ALA A CA 1
ATOM 1319 C C . ALA A 1 165 ? -16.645 -6.492 25.126 1.00 65.44 165 ALA A C 1
ATOM 1321 O O . ALA A 1 165 ? -17.835 -6.515 24.800 1.00 65.44 165 ALA A O 1
ATOM 1322 N N . TYR A 1 166 ? -15.919 -5.376 25.057 1.00 80.06 166 TYR A N 1
ATOM 1323 C CA . TYR A 1 166 ? -16.443 -4.132 24.504 1.00 80.06 166 TYR A CA 1
ATOM 1324 C C . TYR A 1 166 ? -16.402 -4.180 22.976 1.00 80.06 166 TYR A C 1
ATOM 1326 O O . TYR A 1 166 ? -15.394 -4.547 22.372 1.00 80.06 166 TYR A O 1
ATOM 1334 N N . SER A 1 167 ? -17.502 -3.798 22.324 1.00 87.38 167 SER A N 1
ATOM 1335 C CA . SER A 1 167 ? -17.515 -3.621 20.872 1.00 87.38 167 SER A CA 1
ATOM 1336 C C . SER A 1 167 ? -18.170 -2.309 20.477 1.00 87.38 167 SER A C 1
ATOM 1338 O O . SER A 1 167 ? -19.171 -1.901 21.068 1.00 87.38 167 SER A O 1
ATOM 1340 N N . LYS A 1 168 ? -17.606 -1.656 19.463 1.00 90.50 168 LYS A N 1
ATOM 1341 C CA . LYS A 1 168 ? -18.102 -0.391 18.923 1.00 90.50 168 LYS A CA 1
ATOM 1342 C C . LYS A 1 168 ? -18.088 -0.450 17.405 1.00 90.50 168 LYS A C 1
ATOM 1344 O O . LYS A 1 168 ? -17.177 -1.016 16.811 1.00 90.50 168 LYS A O 1
ATOM 1349 N N . THR A 1 169 ? -19.106 0.124 16.776 1.00 95.25 169 THR A N 1
ATOM 1350 C CA . THR A 1 169 ? -19.114 0.305 15.322 1.00 95.25 169 THR A CA 1
ATOM 1351 C C . THR A 1 169 ? -18.593 1.697 15.008 1.00 95.25 169 THR A C 1
ATOM 1353 O O . THR A 1 169 ? -19.189 2.679 15.445 1.00 95.25 169 THR A O 1
ATOM 1356 N N . LEU A 1 170 ? -17.489 1.766 14.272 1.00 96.25 170 LEU A N 1
ATOM 1357 C CA . LEU A 1 170 ? -16.871 2.998 13.796 1.00 96.25 170 LEU A CA 1
ATOM 1358 C C . LEU A 1 170 ? -17.257 3.234 12.336 1.00 96.25 170 LEU A C 1
ATOM 1360 O O . LEU A 1 170 ? -17.374 2.282 11.568 1.00 96.25 170 LEU A O 1
ATOM 1364 N N . SER A 1 171 ? -17.432 4.494 11.944 1.00 97.25 171 SER A N 1
ATOM 1365 C CA . SER A 1 171 ? -17.498 4.873 10.531 1.00 97.25 171 SER A CA 1
ATOM 1366 C C . SER A 1 171 ? -16.076 5.126 10.047 1.00 97.25 171 SER A C 1
ATOM 1368 O O . SER A 1 171 ? -15.489 6.129 10.433 1.00 97.25 171 SER A O 1
ATOM 1370 N N . VAL A 1 172 ? -15.540 4.224 9.227 1.00 97.69 172 VAL A N 1
ATOM 1371 C CA . VAL A 1 172 ? -14.151 4.267 8.746 1.00 97.69 172 VAL A CA 1
ATOM 1372 C C . VAL A 1 172 ? -14.130 4.642 7.271 1.00 97.69 172 VAL A C 1
ATOM 1374 O O . VAL A 1 172 ? -14.857 4.046 6.470 1.00 97.69 172 VAL A O 1
ATOM 1377 N N . THR A 1 173 ? -13.319 5.631 6.916 1.00 97.81 173 THR A N 1
ATOM 1378 C CA . THR A 1 173 ? -13.140 6.134 5.553 1.00 97.81 173 THR A CA 1
ATOM 1379 C C . THR A 1 173 ? -12.079 5.351 4.780 1.00 97.81 173 THR A C 1
ATOM 1381 O O . THR A 1 173 ? -11.310 4.568 5.338 1.00 97.81 173 THR A O 1
ATOM 1384 N N . ASN A 1 174 ? -12.009 5.563 3.467 1.00 96.25 174 ASN A N 1
ATOM 1385 C CA . ASN A 1 174 ? -11.017 4.920 2.602 1.00 96.25 174 ASN A CA 1
ATOM 1386 C C . ASN A 1 174 ? -9.597 5.517 2.673 1.00 96.25 174 ASN A C 1
ATOM 1388 O O . ASN A 1 174 ? -8.683 5.006 2.006 1.00 96.25 174 ASN A O 1
ATOM 1392 N N . VAL A 1 175 ? -9.424 6.564 3.483 1.00 96.81 175 VAL A N 1
ATOM 1393 C CA . VAL A 1 175 ? -8.140 7.204 3.791 1.00 96.81 175 VAL A CA 1
ATOM 1394 C C . VAL A 1 175 ? -7.730 7.046 5.258 1.00 96.81 175 VAL A C 1
ATOM 1396 O O . VAL A 1 175 ? -6.596 7.378 5.581 1.00 96.81 175 VAL A O 1
ATOM 1399 N N . ASP A 1 176 ? -8.591 6.486 6.114 1.00 98.06 176 ASP A N 1
ATOM 1400 C CA . ASP A 1 176 ? -8.247 6.192 7.507 1.00 98.06 176 ASP A CA 1
ATOM 1401 C C . ASP A 1 176 ? -7.314 4.980 7.565 1.00 98.06 176 ASP A C 1
ATOM 1403 O O . ASP A 1 176 ? -7.669 3.867 7.146 1.00 98.06 176 ASP A O 1
ATOM 1407 N N . THR A 1 177 ? -6.113 5.195 8.090 1.00 97.88 177 THR A N 1
ATOM 1408 C CA . THR A 1 177 ? -5.143 4.130 8.335 1.00 97.88 177 THR A CA 1
ATOM 1409 C C . THR A 1 177 ? -5.549 3.291 9.543 1.00 97.88 177 THR A C 1
ATOM 1411 O O . THR A 1 177 ? -6.453 3.616 10.313 1.00 97.88 177 THR A O 1
ATOM 1414 N N . THR A 1 178 ? -4.855 2.180 9.741 1.00 97.38 178 THR A N 1
ATOM 1415 C CA . THR A 1 178 ? -5.038 1.329 10.912 1.00 97.38 178 THR A CA 1
ATOM 1416 C C . THR A 1 178 ? -4.755 2.095 12.198 1.00 97.38 178 THR A C 1
ATOM 1418 O O . THR A 1 178 ? -5.523 1.961 13.148 1.00 97.38 178 THR A O 1
ATOM 1421 N N . ASN A 1 179 ? -3.720 2.936 12.210 1.00 97.50 179 ASN A N 1
ATOM 1422 C CA . ASN A 1 179 ? -3.408 3.786 13.356 1.00 97.50 179 ASN A CA 1
ATOM 1423 C C . ASN A 1 179 ? -4.542 4.777 13.650 1.00 97.50 179 ASN A C 1
ATOM 1425 O O . ASN A 1 179 ? -4.968 4.885 14.800 1.00 97.50 179 ASN A O 1
ATOM 1429 N N . ASP A 1 180 ? -5.114 5.405 12.618 1.00 97.88 180 ASP A N 1
ATOM 1430 C CA . ASP A 1 180 ? -6.275 6.293 12.778 1.00 97.88 180 ASP A CA 1
ATOM 1431 C C . ASP A 1 180 ? -7.474 5.538 13.369 1.00 97.88 180 ASP A C 1
ATOM 1433 O O . ASP A 1 180 ? -8.142 6.016 14.286 1.00 97.88 180 ASP A O 1
ATOM 1437 N N . VAL A 1 181 ? -7.730 4.315 12.891 1.00 97.25 181 VAL A N 1
ATOM 1438 C CA . VAL A 1 181 ? -8.823 3.468 13.391 1.00 97.25 181 VAL A CA 1
ATOM 1439 C C . VAL A 1 181 ? -8.603 3.029 14.836 1.00 97.25 181 VAL A C 1
ATOM 1441 O O . VAL A 1 181 ? -9.571 2.990 15.601 1.00 97.25 181 VAL A O 1
ATOM 1444 N N . ILE A 1 182 ? -7.363 2.736 15.238 1.00 96.12 182 ILE A N 1
ATOM 1445 C CA . ILE A 1 182 ? -7.030 2.447 16.638 1.00 96.12 182 ILE A CA 1
ATOM 1446 C C . ILE A 1 182 ? -7.329 3.674 17.502 1.00 96.12 182 ILE A C 1
ATOM 1448 O O . ILE A 1 182 ? -8.064 3.555 18.482 1.00 96.12 182 ILE A O 1
ATOM 1452 N N . LEU A 1 183 ? -6.851 4.859 17.114 1.00 96.12 183 LEU A N 1
ATOM 1453 C CA . LEU A 1 183 ? -7.098 6.101 17.855 1.00 96.12 183 LEU A CA 1
ATOM 1454 C C . LEU A 1 183 ? -8.596 6.419 17.976 1.00 96.12 183 LEU A C 1
ATOM 1456 O O . LEU A 1 183 ? -9.080 6.718 19.071 1.00 96.12 183 LEU A O 1
ATOM 1460 N N . MET A 1 184 ? -9.359 6.270 16.888 1.00 96.25 184 MET A N 1
ATOM 1461 C CA . MET A 1 184 ? -10.819 6.422 16.908 1.00 96.25 184 MET A CA 1
ATOM 1462 C C . MET A 1 184 ? -11.492 5.422 17.858 1.00 96.25 184 MET A C 1
ATOM 1464 O O . MET A 1 184 ? -12.432 5.783 18.573 1.00 96.25 184 MET A O 1
ATOM 1468 N N . ALA A 1 185 ? -11.030 4.168 17.884 1.00 94.25 185 ALA A N 1
ATOM 1469 C CA . ALA A 1 185 ? -11.561 3.148 18.784 1.00 94.25 185 ALA A CA 1
ATOM 1470 C C . ALA A 1 185 ? -11.291 3.497 20.253 1.00 94.25 185 ALA A C 1
ATOM 1472 O O . ALA A 1 185 ? -12.220 3.450 21.061 1.00 94.25 185 ALA A O 1
ATOM 1473 N N . LEU A 1 186 ? -10.057 3.887 20.589 1.00 92.69 186 LEU A N 1
ATOM 1474 C CA . LEU A 1 186 ? -9.667 4.281 21.947 1.00 92.69 186 LEU A CA 1
ATOM 1475 C C . LEU A 1 186 ? -10.514 5.455 22.446 1.00 92.69 186 LEU A C 1
ATOM 1477 O O . LEU A 1 186 ? -11.096 5.379 23.531 1.00 92.69 186 LEU A O 1
ATOM 1481 N N . GLN A 1 187 ? -10.686 6.482 21.609 1.00 92.88 187 GLN A N 1
ATOM 1482 C CA . GLN A 1 187 ? -11.520 7.638 21.925 1.00 92.88 187 GLN A CA 1
ATOM 1483 C C . GLN A 1 187 ? -12.983 7.246 22.183 1.00 92.88 187 GLN A C 1
ATOM 1485 O O . GLN A 1 187 ? -13.573 7.680 23.171 1.00 92.88 187 GLN A O 1
ATOM 1490 N N . GLN A 1 188 ? -13.588 6.418 21.324 1.00 91.31 188 GLN A N 1
ATOM 1491 C CA . GLN A 1 188 ? -15.000 6.039 21.471 1.00 91.31 188 GLN A CA 1
ATOM 1492 C C . GLN A 1 188 ? -15.270 5.041 22.601 1.00 91.31 188 GLN A C 1
ATOM 1494 O O . GLN A 1 188 ? -16.414 4.933 23.054 1.00 91.31 188 GLN A O 1
ATOM 1499 N N . LEU A 1 189 ? -14.250 4.297 23.026 1.00 89.31 189 LEU A N 1
ATOM 1500 C CA . LEU A 1 189 ? -14.324 3.363 24.148 1.00 89.31 189 LEU A CA 1
ATOM 1501 C C . LEU A 1 189 ? -13.918 4.010 25.482 1.00 89.31 189 LEU A C 1
ATOM 1503 O O . LEU A 1 189 ? -14.100 3.384 26.5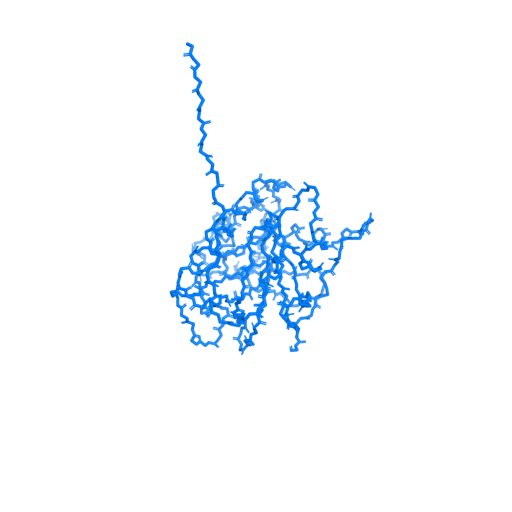22 1.00 89.31 189 LEU A O 1
ATOM 1507 N N . GLY A 1 190 ? -13.401 5.244 25.469 1.00 89.06 190 GLY A N 1
ATOM 1508 C CA . GLY A 1 190 ? -12.918 5.926 26.672 1.00 89.06 190 GLY A CA 1
ATOM 1509 C C . GLY A 1 190 ? -11.659 5.284 27.261 1.00 89.06 190 GLY A C 1
ATOM 1510 O O . GLY A 1 190 ? -11.475 5.296 28.476 1.00 89.06 190 GLY A O 1
ATOM 1511 N N . ILE A 1 191 ? -10.822 4.683 26.413 1.00 88.56 191 ILE A N 1
ATOM 1512 C CA . ILE A 1 191 ? -9.582 4.015 26.813 1.00 88.56 191 ILE A CA 1
ATOM 1513 C C . ILE A 1 191 ? -8.422 4.996 26.639 1.00 88.56 191 ILE A C 1
ATOM 1515 O O . ILE A 1 191 ? -8.238 5.563 25.564 1.00 88.56 191 ILE A O 1
ATOM 1519 N N . ASN A 1 192 ? -7.613 5.166 27.682 1.00 88.94 192 ASN A N 1
ATOM 1520 C CA . ASN A 1 192 ? -6.384 5.952 27.599 1.00 88.94 192 ASN A CA 1
ATOM 1521 C C . ASN A 1 192 ? -5.274 5.130 26.929 1.00 88.94 192 ASN A C 1
ATOM 1523 O O . ASN A 1 192 ? -5.043 3.979 27.302 1.00 88.94 192 ASN A O 1
ATOM 1527 N N . GLY A 1 193 ? -4.571 5.732 25.972 1.00 89.62 193 GLY A N 1
ATOM 1528 C CA . GLY A 1 193 ? -3.446 5.119 25.272 1.00 89.62 193 GLY A CA 1
ATOM 1529 C C . GLY A 1 193 ? -3.228 5.731 23.891 1.00 89.62 193 GLY A C 1
ATOM 1530 O O . GLY A 1 193 ? -3.862 6.726 23.536 1.00 89.62 193 GLY A O 1
ATOM 1531 N N . SER A 1 194 ? -2.334 5.119 23.126 1.00 92.81 194 SER A N 1
ATOM 1532 C CA . SER A 1 194 ? -1.957 5.507 21.767 1.00 92.81 194 SER A CA 1
ATOM 1533 C C . SER A 1 194 ? -2.054 4.326 20.802 1.00 92.81 194 SER A C 1
ATOM 1535 O O . SER A 1 194 ? -2.199 3.173 21.210 1.00 92.81 194 SER A O 1
ATOM 1537 N N . GLU A 1 195 ? -1.914 4.589 19.507 1.00 92.06 195 GLU A N 1
ATOM 1538 C CA . GLU A 1 195 ? -1.824 3.564 18.466 1.00 92.06 195 GLU A CA 1
ATOM 1539 C C . GLU A 1 195 ? -0.658 2.583 18.658 1.00 92.06 195 GLU A C 1
ATOM 1541 O O . GLU A 1 195 ? -0.692 1.486 18.112 1.00 92.06 195 GLU A O 1
ATOM 1546 N N . LYS A 1 196 ? 0.353 2.946 19.457 1.00 92.50 196 LYS A N 1
ATOM 1547 C CA . LYS A 1 196 ? 1.518 2.098 19.756 1.00 92.50 196 LYS A CA 1
ATOM 1548 C C . LYS A 1 196 ? 1.244 1.064 20.844 1.00 92.50 196 LYS A C 1
ATOM 1550 O O . LYS A 1 196 ? 1.931 0.049 20.905 1.00 92.50 196 LYS A O 1
ATOM 1555 N N . ASP A 1 197 ? 0.249 1.321 21.691 1.00 92.19 197 ASP A N 1
ATOM 1556 C CA . ASP A 1 197 ? -0.093 0.461 22.828 1.00 92.19 197 ASP A CA 1
ATOM 1557 C C . ASP A 1 197 ? -1.043 -0.679 22.427 1.00 92.19 197 ASP A C 1
ATOM 1559 O O . ASP A 1 197 ? -1.249 -1.628 23.184 1.00 92.19 197 ASP A O 1
ATOM 1563 N N . TYR A 1 198 ? -1.631 -0.596 21.229 1.00 92.31 198 TYR A N 1
ATOM 1564 C CA . TYR A 1 198 ? -2.650 -1.520 20.747 1.00 92.31 198 TYR A CA 1
ATOM 1565 C C . TYR A 1 198 ? -2.326 -2.010 19.339 1.00 92.31 198 TYR A C 1
ATOM 1567 O O . TYR A 1 198 ? -1.734 -1.312 18.525 1.00 92.31 198 TYR A O 1
ATOM 1575 N N . LYS A 1 199 ? -2.773 -3.226 19.022 1.00 93.50 199 LYS A N 1
ATOM 1576 C CA . LYS A 1 199 ? -2.644 -3.811 17.685 1.00 93.50 199 LYS A CA 1
ATOM 1577 C C . LYS A 1 199 ? -4.024 -4.130 17.139 1.00 93.50 199 LYS A C 1
ATOM 1579 O O . LYS A 1 199 ? -4.816 -4.795 17.809 1.00 93.50 199 LYS A O 1
ATOM 1584 N N . LEU A 1 200 ? -4.312 -3.690 15.916 1.00 94.12 200 LEU A N 1
ATOM 1585 C CA . LEU A 1 200 ? -5.535 -4.086 15.227 1.00 94.12 200 LEU A CA 1
ATOM 1586 C C . LEU A 1 200 ? -5.314 -5.422 14.515 1.00 94.12 200 LEU A C 1
ATOM 1588 O O . LEU A 1 200 ? -4.345 -5.593 13.777 1.00 94.12 200 LEU A O 1
ATOM 1592 N N . TRP A 1 201 ? -6.235 -6.359 14.723 1.00 92.81 201 TRP A N 1
ATOM 1593 C CA . TRP A 1 201 ? -6.207 -7.676 14.096 1.00 92.81 201 TRP A CA 1
ATOM 1594 C C . TRP A 1 201 ? -7.383 -7.829 13.143 1.00 92.81 201 TRP A C 1
ATOM 1596 O O . TRP A 1 201 ? -8.521 -7.491 13.479 1.00 92.81 201 TRP A O 1
ATOM 1606 N N . VAL A 1 202 ? -7.121 -8.392 11.969 1.00 89.88 202 VAL A N 1
ATOM 1607 C CA . VAL A 1 202 ? -8.149 -8.724 10.983 1.00 89.88 202 VAL A CA 1
ATOM 1608 C C . VAL A 1 202 ? -8.385 -10.220 10.993 1.00 89.88 202 VAL A C 1
ATOM 1610 O O . VAL A 1 202 ? -7.457 -11.010 10.853 1.00 89.88 202 VAL A O 1
ATOM 1613 N N . ILE A 1 203 ? -9.652 -10.606 11.102 1.00 81.94 203 ILE A N 1
ATOM 1614 C CA . ILE A 1 203 ? -10.083 -11.990 10.934 1.00 81.94 203 ILE A CA 1
ATOM 1615 C C . ILE A 1 203 ? -10.635 -12.112 9.516 1.00 81.94 203 ILE A C 1
ATOM 1617 O O . ILE A 1 203 ? -11.712 -11.601 9.197 1.00 81.94 203 ILE A O 1
ATOM 1621 N N . SER A 1 204 ? -9.853 -12.745 8.646 1.00 67.81 204 SER A N 1
ATOM 1622 C CA . SER A 1 204 ? -10.317 -13.219 7.345 1.00 67.81 204 SER A CA 1
ATOM 1623 C C . SER A 1 204 ? -11.460 -14.208 7.600 1.00 67.81 204 SER A C 1
ATOM 1625 O O . SER A 1 204 ? -11.302 -15.151 8.366 1.00 67.81 204 SER A O 1
ATOM 1627 N N . GLY A 1 205 ? -12.637 -14.006 7.001 1.00 59.88 205 GLY A N 1
ATOM 1628 C CA . GLY A 1 205 ? -13.809 -14.872 7.218 1.00 59.88 205 GLY A CA 1
ATOM 1629 C C . GLY A 1 205 ? -13.659 -16.313 6.700 1.00 59.88 205 GLY A C 1
ATOM 1630 O O . GLY A 1 205 ? -14.659 -17.015 6.603 1.00 59.88 205 GLY A O 1
ATOM 1631 N N . ARG A 1 206 ? -12.450 -16.737 6.314 1.00 55.88 206 ARG A N 1
ATOM 1632 C CA .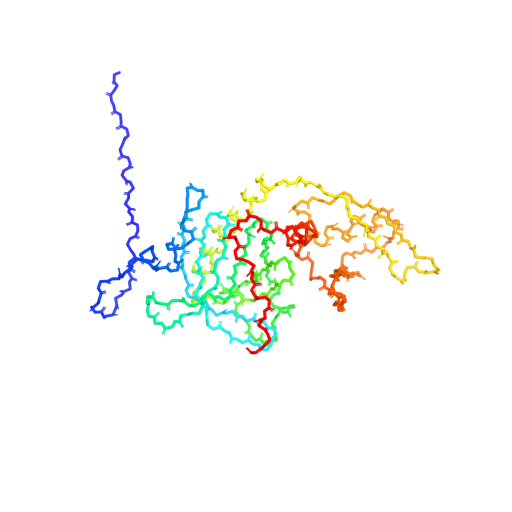 ARG A 1 206 ? -12.128 -18.037 5.718 1.00 55.88 206 ARG A CA 1
ATOM 1633 C C . ARG A 1 206 ? -11.193 -18.842 6.623 1.00 55.88 206 ARG A C 1
ATOM 1635 O O . ARG A 1 206 ? -10.080 -19.096 6.211 1.00 55.88 206 ARG A O 1
ATOM 1642 N N . GLU A 1 207 ? -11.601 -19.175 7.849 1.00 53.06 207 GLU A N 1
ATOM 1643 C CA . GLU A 1 207 ? -10.860 -20.049 8.800 1.00 53.06 207 GLU A CA 1
ATOM 1644 C C . GLU A 1 207 ? -9.364 -19.725 9.056 1.00 53.06 207 GLU A C 1
ATOM 1646 O O . GLU A 1 207 ? -8.695 -20.437 9.802 1.00 53.06 207 GLU A O 1
ATOM 1651 N N . ASP A 1 208 ? -8.834 -18.635 8.501 1.00 61.88 208 ASP A N 1
ATOM 1652 C CA . ASP A 1 208 ? -7.446 -18.228 8.643 1.00 61.88 208 ASP A CA 1
ATOM 1653 C C . ASP A 1 208 ? -7.213 -17.662 10.047 1.00 61.88 208 ASP A C 1
ATOM 1655 O O . ASP A 1 208 ? -8.073 -16.987 10.631 1.00 61.88 208 ASP A O 1
ATOM 1659 N N . ALA A 1 209 ? -6.007 -17.883 10.572 1.00 75.81 209 ALA A N 1
ATOM 1660 C CA . ALA A 1 209 ? -5.576 -17.236 11.800 1.00 75.81 209 ALA A CA 1
ATOM 1661 C C . ALA A 1 209 ? -5.692 -15.700 11.665 1.00 75.81 209 ALA A C 1
ATOM 1663 O O . ALA A 1 209 ? -5.400 -15.154 10.594 1.00 75.81 209 ALA A O 1
ATOM 1664 N N . PRO A 1 210 ? -6.102 -14.982 12.729 1.00 84.12 210 PRO A N 1
ATOM 1665 C CA . PRO A 1 210 ? -6.126 -13.525 12.719 1.00 84.12 210 PRO A CA 1
ATOM 1666 C C . PRO A 1 210 ? -4.769 -12.944 12.302 1.00 84.12 210 PRO A C 1
ATOM 1668 O O . PRO A 1 210 ? -3.727 -13.392 12.779 1.00 84.12 210 PRO A O 1
ATOM 1671 N N . TYR A 1 211 ? -4.787 -11.923 11.446 1.00 85.56 211 TYR A N 1
ATOM 1672 C CA . TYR A 1 211 ? -3.586 -11.245 10.958 1.00 85.56 211 TYR A CA 1
ATOM 1673 C C . TYR A 1 211 ? -3.417 -9.880 11.647 1.00 85.56 211 TYR A C 1
ATOM 1675 O O . TYR A 1 211 ? -4.368 -9.088 11.628 1.00 85.56 211 TYR A O 1
ATOM 1683 N N . PRO A 1 212 ? -2.251 -9.582 12.250 1.00 92.69 212 PRO A N 1
ATOM 1684 C CA . PRO A 1 212 ? -1.989 -8.285 12.860 1.00 92.69 212 PRO A CA 1
ATOM 1685 C C . PRO A 1 212 ? -1.619 -7.251 11.792 1.00 92.69 212 PRO A C 1
ATOM 1687 O O . PRO A 1 212 ? -0.741 -7.493 10.971 1.00 92.69 212 PRO A O 1
ATOM 1690 N N . LEU A 1 213 ? -2.255 -6.083 11.833 1.00 94.88 213 LEU A N 1
ATOM 1691 C CA . LEU A 1 213 ? -1.961 -4.965 10.933 1.00 94.88 213 LEU A CA 1
ATOM 1692 C C . LEU A 1 213 ? -0.801 -4.112 11.458 1.00 94.88 213 LEU A C 1
ATOM 1694 O O . LEU A 1 213 ? -0.686 -3.912 12.667 1.00 94.88 213 LEU A O 1
ATOM 1698 N N . ILE A 1 214 ? 0.044 -3.588 10.574 1.00 94.81 214 ILE A N 1
ATOM 1699 C CA . ILE A 1 214 ? 1.249 -2.817 10.923 1.00 94.81 214 ILE A CA 1
ATOM 1700 C C . ILE A 1 214 ? 1.007 -1.320 11.148 1.00 94.81 214 ILE A C 1
ATOM 1702 O O . ILE A 1 214 ? 1.876 -0.635 11.663 1.00 94.81 214 ILE A O 1
ATOM 1706 N N . GLY A 1 215 ? -0.183 -0.811 10.831 1.00 96.12 215 GLY A N 1
ATOM 1707 C CA . GLY A 1 215 ? -0.571 0.571 11.141 1.00 96.12 215 GLY A CA 1
ATOM 1708 C C . GLY A 1 215 ? -0.821 1.430 9.905 1.00 96.12 215 GLY A C 1
ATOM 1709 O O . GLY A 1 215 ? -1.592 2.386 9.970 1.00 96.12 215 GLY A O 1
ATOM 1710 N N . HIS A 1 216 ? -0.252 1.043 8.762 1.00 97.00 216 HIS A N 1
ATOM 1711 C CA . HIS A 1 216 ? -0.349 1.766 7.489 1.00 97.00 216 HIS A CA 1
ATOM 1712 C C . HIS A 1 216 ? -1.464 1.256 6.571 1.00 97.00 216 HIS A C 1
ATOM 1714 O O . HIS A 1 216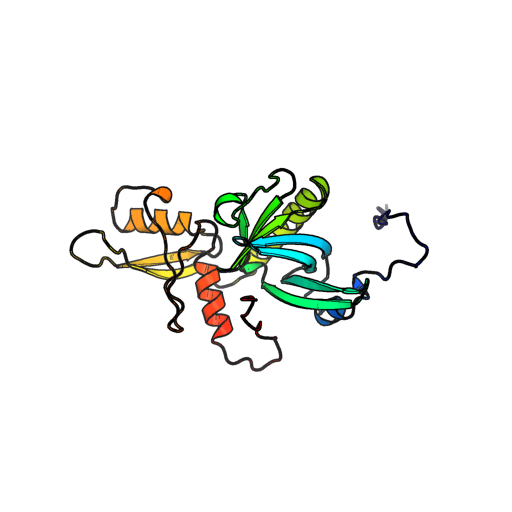 ? -1.850 1.939 5.621 1.00 97.00 216 HIS A O 1
ATOM 1720 N N . GLU A 1 217 ? -1.988 0.061 6.839 1.00 96.75 217 GLU A N 1
ATOM 1721 C CA . GLU A 1 217 ? -3.096 -0.505 6.084 1.00 96.75 217 GLU A CA 1
ATOM 1722 C C . GLU A 1 217 ? -4.361 0.326 6.268 1.00 96.75 217 GLU A C 1
ATOM 1724 O O . GLU A 1 217 ? -4.577 0.899 7.331 1.00 96.75 217 GLU A O 1
ATOM 1729 N N . TYR A 1 218 ? -5.245 0.308 5.271 1.00 96.75 218 TYR A N 1
ATOM 1730 C CA . TYR A 1 218 ? -6.562 0.939 5.340 1.00 96.75 218 TYR A CA 1
ATOM 1731 C C . TYR A 1 218 ? -7.633 -0.117 5.673 1.00 96.75 218 TYR A C 1
ATOM 1733 O O . TYR A 1 218 ? -7.984 -0.906 4.784 1.00 96.75 218 TYR A O 1
ATOM 1741 N N . PRO A 1 219 ? -8.214 -0.156 6.892 1.00 96.00 219 PRO A N 1
ATOM 1742 C CA . PRO A 1 219 ? -9.239 -1.144 7.253 1.00 96.00 219 PRO A CA 1
ATOM 1743 C C . PRO A 1 219 ? -10.469 -1.115 6.338 1.00 96.00 219 PRO A C 1
ATOM 1745 O O . PRO A 1 219 ? -11.044 -2.166 6.036 1.00 96.00 219 PRO A O 1
ATOM 1748 N N . PHE A 1 220 ? -10.820 0.065 5.812 1.00 95.81 220 PHE A N 1
ATOM 1749 C CA . PHE A 1 220 ? -11.795 0.204 4.730 1.00 95.81 220 PHE A CA 1
ATOM 1750 C C . PHE A 1 220 ? -11.422 -0.657 3.515 1.00 95.81 220 PHE A C 1
ATOM 1752 O O . PHE A 1 220 ? -12.227 -1.463 3.047 1.00 95.81 220 PHE A O 1
ATOM 1759 N N . GLY A 1 221 ? -10.187 -0.515 3.024 1.00 94.56 221 GLY A N 1
ATOM 1760 C CA . GLY A 1 221 ? -9.695 -1.216 1.838 1.00 94.56 221 GLY A CA 1
ATOM 1761 C C . GLY A 1 221 ? -9.707 -2.727 2.033 1.00 94.56 221 GLY A C 1
ATOM 1762 O O . GLY A 1 221 ? -10.138 -3.456 1.144 1.00 94.56 221 GLY A O 1
ATOM 1763 N N . ILE A 1 222 ? -9.341 -3.192 3.230 1.00 93.56 222 ILE A N 1
ATOM 1764 C CA . ILE A 1 222 ? -9.381 -4.609 3.614 1.00 93.56 222 ILE A CA 1
ATOM 1765 C C . ILE A 1 222 ? -10.812 -5.159 3.538 1.00 93.56 222 ILE A C 1
ATOM 1767 O O . ILE A 1 222 ? -11.061 -6.175 2.883 1.00 93.56 222 ILE A O 1
ATOM 1771 N N . LYS A 1 223 ? -11.779 -4.473 4.160 1.00 92.38 223 LYS A N 1
ATOM 1772 C CA . LYS A 1 223 ? -13.187 -4.896 4.143 1.00 92.38 223 LYS A CA 1
ATOM 1773 C C . LYS A 1 223 ? -13.766 -4.888 2.729 1.00 92.38 223 LYS A C 1
ATOM 1775 O O . LYS A 1 223 ? -14.434 -5.850 2.346 1.00 92.38 223 LYS A O 1
ATOM 1780 N N . MET A 1 224 ? -13.510 -3.832 1.961 1.00 92.81 224 MET A N 1
ATOM 1781 C CA . MET A 1 224 ? -14.016 -3.704 0.595 1.00 92.81 224 MET A CA 1
ATOM 1782 C C . MET A 1 224 ? -13.387 -4.724 -0.355 1.00 92.81 224 MET A C 1
ATOM 1784 O O . MET A 1 224 ? -14.087 -5.255 -1.216 1.00 92.81 224 MET A O 1
ATOM 1788 N N . SER A 1 225 ? -12.108 -5.062 -0.167 1.00 90.62 225 SER A N 1
ATOM 1789 C CA . SER A 1 225 ? -11.439 -6.129 -0.916 1.00 90.62 225 SER A CA 1
ATOM 1790 C C . SER A 1 225 ? -12.137 -7.477 -0.693 1.00 90.62 225 SER A C 1
ATOM 1792 O O . SER A 1 225 ? -12.532 -8.127 -1.658 1.00 90.62 225 SER A O 1
ATOM 1794 N N . HIS A 1 226 ? -12.446 -7.835 0.562 1.00 88.25 226 HIS A N 1
ATOM 1795 C CA . HIS A 1 226 ? -13.211 -9.052 0.870 1.00 88.25 226 HIS A CA 1
ATOM 1796 C C . HIS A 1 226 ? -14.614 -9.068 0.249 1.00 88.25 226 HIS A C 1
ATOM 1798 O O . HIS A 1 226 ? -15.061 -10.118 -0.209 1.00 88.25 226 HIS A O 1
ATOM 1804 N N . ILE A 1 227 ? -15.315 -7.928 0.228 1.00 88.75 227 ILE A N 1
ATOM 1805 C CA . ILE A 1 227 ? -16.636 -7.825 -0.414 1.00 88.75 227 ILE A CA 1
ATOM 1806 C C . ILE A 1 227 ? -16.507 -8.070 -1.920 1.00 88.75 227 ILE A C 1
ATOM 1808 O O . ILE A 1 227 ? -17.261 -8.866 -2.473 1.00 88.75 227 ILE A O 1
ATOM 1812 N N . ARG A 1 228 ? -15.535 -7.427 -2.577 1.00 87.75 228 ARG A N 1
ATOM 1813 C CA . ARG A 1 228 ? -15.291 -7.586 -4.019 1.00 87.75 228 ARG A CA 1
ATOM 1814 C C . ARG A 1 228 ? -14.908 -9.022 -4.381 1.00 87.75 228 ARG A C 1
ATOM 1816 O O . ARG A 1 228 ? -15.409 -9.543 -5.372 1.00 87.75 228 ARG A O 1
ATOM 1823 N N . ASP A 1 229 ? -14.094 -9.673 -3.557 1.00 82.06 229 ASP A N 1
ATOM 1824 C CA . ASP A 1 229 ? -13.671 -11.062 -3.765 1.00 82.06 229 ASP A CA 1
ATOM 1825 C C . ASP A 1 229 ? -14.798 -12.081 -3.513 1.00 82.06 229 ASP A C 1
ATOM 1827 O O . ASP A 1 229 ? -14.749 -13.196 -4.035 1.00 82.06 229 ASP A O 1
ATOM 1831 N N . ALA A 1 230 ? -15.809 -11.727 -2.712 1.00 79.81 230 ALA A N 1
ATOM 1832 C CA . ALA A 1 230 ? -16.964 -12.581 -2.424 1.00 79.81 230 ALA A CA 1
ATOM 1833 C C . ALA A 1 230 ? -18.052 -12.535 -3.513 1.00 79.81 230 ALA A C 1
ATOM 1835 O O . ALA A 1 230 ? -18.916 -13.411 -3.547 1.00 79.81 230 ALA A O 1
ATOM 1836 N N . MET A 1 231 ? -18.027 -11.542 -4.407 1.00 73.75 231 MET A N 1
ATOM 1837 C CA . MET A 1 231 ? -18.998 -11.443 -5.496 1.00 73.75 231 MET A CA 1
ATOM 1838 C C . MET A 1 231 ? -18.709 -12.504 -6.578 1.00 73.75 231 MET A C 1
ATOM 1840 O O . MET A 1 231 ? -17.573 -12.594 -7.058 1.00 73.75 231 MET A O 1
ATOM 1844 N N . PRO A 1 232 ? -19.709 -13.296 -7.023 1.00 51.72 232 PRO A N 1
ATOM 1845 C CA . PRO A 1 232 ? -19.540 -14.204 -8.153 1.00 51.72 232 PRO A CA 1
ATOM 1846 C C . PRO A 1 232 ? -19.200 -13.382 -9.399 1.00 51.72 232 PRO A C 1
ATOM 1848 O O . PRO A 1 232 ? -19.985 -12.542 -9.838 1.00 51.72 232 PRO A O 1
ATOM 1851 N N . HIS A 1 233 ? -18.012 -13.586 -9.964 1.00 50.22 233 HIS A N 1
ATOM 1852 C CA . HIS A 1 233 ? -17.563 -12.824 -11.122 1.00 50.22 233 HIS A CA 1
ATOM 1853 C C . HIS A 1 233 ? -18.326 -13.279 -12.377 1.00 50.22 233 HIS A C 1
ATOM 1855 O O . HIS A 1 233 ? -17.927 -14.217 -13.061 1.00 50.22 233 HIS A O 1
ATOM 1861 N N . GLY A 1 234 ? -19.409 -12.580 -12.720 1.00 36.22 234 GLY A N 1
ATOM 1862 C CA . GLY A 1 234 ? -20.042 -12.621 -14.042 1.00 36.22 234 GLY A CA 1
ATOM 1863 C C . GLY A 1 234 ? -19.274 -11.793 -15.079 1.00 36.22 234 GLY A C 1
ATOM 1864 O O . GLY A 1 234 ? -19.872 -10.981 -15.765 1.00 36.22 234 GLY A O 1
ATOM 1865 N N . SER A 1 235 ? -17.945 -11.895 -15.133 1.00 35.12 235 SER A N 1
ATOM 1866 C CA . SER A 1 235 ? -17.072 -11.393 -16.210 1.00 35.12 235 SER A CA 1
ATOM 1867 C C . SER A 1 235 ? -15.620 -11.730 -15.856 1.00 35.12 235 SER A C 1
ATOM 1869 O O . SER A 1 235 ? -15.261 -11.786 -14.683 1.00 35.12 235 SER A O 1
ATOM 1871 N N . LYS A 1 236 ? -14.787 -12.003 -16.864 1.00 37.31 236 LYS A N 1
ATOM 1872 C CA . LYS A 1 236 ? -13.400 -12.492 -16.758 1.00 37.31 236 LYS A CA 1
ATOM 1873 C C . LYS A 1 236 ? -12.426 -11.475 -16.126 1.00 37.31 236 LYS A C 1
ATOM 1875 O O . LYS A 1 236 ? -11.481 -11.051 -16.781 1.00 37.31 236 LYS A O 1
ATOM 1880 N N . HIS A 1 237 ? -12.607 -11.109 -14.861 1.00 34.50 237 HIS A N 1
ATOM 1881 C CA . HIS A 1 237 ? -11.553 -10.471 -14.077 1.00 34.50 237 HIS A CA 1
ATOM 1882 C C . HIS A 1 237 ? -10.885 -11.517 -13.189 1.00 34.50 237 HIS A C 1
ATOM 1884 O O . HIS A 1 237 ? -11.481 -12.061 -12.265 1.00 34.50 237 HIS A O 1
ATOM 1890 N N . CYS A 1 238 ? -9.648 -11.841 -13.563 1.00 38.31 238 CYS A N 1
ATOM 1891 C CA . CYS A 1 238 ? -8.786 -12.836 -12.949 1.00 38.31 238 CYS A CA 1
ATOM 1892 C C . CYS A 1 238 ? -8.685 -12.639 -11.434 1.00 38.31 238 CYS A C 1
ATOM 1894 O O . CYS A 1 238 ? -8.029 -11.708 -10.963 1.00 38.31 238 CYS A O 1
ATOM 1896 N N . ALA A 1 239 ? -9.278 -13.568 -10.686 1.00 30.06 239 ALA A N 1
ATOM 1897 C CA . ALA A 1 239 ? -8.880 -13.837 -9.318 1.00 30.06 239 ALA A CA 1
ATOM 1898 C C . ALA A 1 239 ? -7.364 -14.093 -9.296 1.00 30.06 239 ALA A C 1
ATOM 1900 O O . ALA A 1 239 ? -6.853 -14.926 -10.050 1.00 30.06 239 ALA A O 1
ATOM 1901 N N . CYS A 1 240 ? -6.635 -13.370 -8.445 1.00 33.19 240 CYS A N 1
ATOM 1902 C CA . CYS A 1 240 ? -5.265 -13.737 -8.106 1.00 33.19 240 CYS A CA 1
ATOM 1903 C C . CYS A 1 240 ? -5.277 -15.170 -7.551 1.00 33.19 240 CYS A C 1
ATOM 1905 O O . CYS A 1 240 ? -6.005 -15.429 -6.588 1.00 33.19 240 CYS A O 1
ATOM 1907 N N . PRO A 1 241 ? -4.441 -16.091 -8.056 1.00 29.34 241 PRO A N 1
ATOM 1908 C CA . PRO A 1 241 ? -4.059 -17.244 -7.265 1.00 29.34 241 PRO A CA 1
ATOM 1909 C C . PRO A 1 241 ? -3.303 -16.698 -6.050 1.00 29.34 241 PRO A C 1
ATOM 1911 O O . PRO A 1 241 ? -2.167 -16.234 -6.166 1.00 29.34 241 PRO A O 1
ATOM 1914 N N . ARG A 1 242 ? -3.945 -16.687 -4.879 1.00 39.44 242 ARG A N 1
ATOM 1915 C CA . ARG A 1 242 ? -3.234 -16.514 -3.612 1.00 39.44 242 ARG A CA 1
ATOM 1916 C C . ARG A 1 242 ? -2.351 -17.744 -3.434 1.00 39.44 242 ARG A C 1
ATOM 1918 O O . ARG A 1 242 ? -2.861 -18.782 -3.044 1.00 39.44 242 ARG A O 1
ATOM 1925 N N . GLN A 1 243 ? -1.067 -17.628 -3.769 1.00 33.12 243 GLN A N 1
ATOM 1926 C CA . GLN A 1 243 ? 0.017 -18.442 -3.213 1.00 33.12 243 GLN A CA 1
ATOM 1927 C C . GLN A 1 243 ? 1.378 -17.922 -3.703 1.00 33.12 243 GLN A C 1
ATOM 1929 O O . GLN A 1 243 ? 1.810 -18.170 -4.828 1.00 33.12 243 GLN A O 1
ATOM 1934 N N . LEU A 1 244 ? 2.073 -17.217 -2.814 1.00 31.77 244 LEU A N 1
ATOM 1935 C CA . LEU A 1 244 ? 3.531 -17.251 -2.726 1.00 31.77 244 LEU A CA 1
ATOM 1936 C C . LEU A 1 244 ? 3.869 -17.673 -1.291 1.00 31.77 244 LEU A C 1
ATOM 1938 O O . LEU A 1 244 ? 4.298 -16.877 -0.470 1.00 31.77 244 LEU A O 1
ATOM 1942 N N . GLN A 1 245 ? 3.601 -18.943 -0.995 1.00 31.48 245 GLN A N 1
ATOM 1943 C CA . GLN A 1 245 ? 4.489 -19.732 -0.150 1.00 31.48 245 GLN A CA 1
ATOM 1944 C C . GLN A 1 245 ? 5.186 -20.703 -1.103 1.00 31.48 245 GLN A C 1
ATOM 1946 O O . GLN A 1 245 ? 4.526 -21.461 -1.815 1.00 31.48 245 GLN A O 1
ATOM 1951 N N . GLY A 1 246 ? 6.504 -20.556 -1.197 1.00 29.80 246 GLY A N 1
ATOM 1952 C CA . GLY A 1 246 ? 7.376 -21.162 -2.200 1.00 29.80 246 GLY A CA 1
ATOM 1953 C C . GLY A 1 246 ? 8.546 -20.243 -2.485 1.00 29.80 246 GLY A C 1
ATOM 1954 O O . GLY A 1 246 ? 8.403 -19.388 -3.391 1.00 29.80 246 GLY A O 1
#

pLDDT: mean 82.67, std 21.73, range [28.11, 98.44]

Sequence (246 aa):
RQSADLLSFIPFISFCREGCFSPISPEACPLVQSFMCHNRTFILDGHVQLKTGLQTQERHLFLFTDLLVVAKSKSHSHFKLKCQARLCEMWTAFCTEEVCEGSTDPERSFVLGWPTTNCVANFRSAEQKETWLSFLQSRIREEKEKDYPKSIPLKIVAKDVGTCAYSKTLSVTNVDTTNDVILMALQQLGINGSEKDYKLWVISGREDAPYPLIGHEYPFGIKMSHIRDAMPHGSKHCACPRQLQG

Radius of gyration: 20.92 Å; chains: 1; bounding box: 45×60×65 Å

Organism: Tyto alba (NCBI:txid56313)

Secondary structure (DSSP, 8-state):
-----------------SS-S----GGGSHHHHHH-BTTB-EEEEEEEEEEEBTEEEEEEEEEESSEEEEEEEEETTEEEEEEEEEGGG-EEES-GGGTBSS---TTTEEEEEETTEEEEEE-SSHHHHHHHHHHHHHHHHHHHHH-S-SEEEEEEEE-SSSSS-EEEEEEEETT--HHHHHHHHHHHHT----TTT---EE--SSSPPPEE--S-S-HHHHHHHHHHHHS--SS-----------

Foldseek 3Di:
DDDDDDPDDDDDDDDDDDDDDDQPPLCNQPVNVVPDDPPKDWDDKAWWWWAFEADIDIWIWTDILFKIWIWDDPDSRDTHTQDMAGLLQKFKAQPQVVGYDDDDDSLFWIWIDGQQDIIIIGHPGSVVNVVCVVVSVVSSVVNVVVDPDQWDWDKDWDPPPPDDTDIDTDTFGSQQWQQNVVVVVCVVVVHDDGSVVDWDWDDDPPPDDIDTDPGGHRVVSVVVVSVVVPDDDPDPDDDRPPDDPD

InterPro domains:
  IPR000159 Ras-associating domain [PF00788] (153-230)
  IPR000159 Ras-associating domain [PS50200] (150-246)
  IPR011993 PH-like domain superfamily [G3DSA:2.30.29.30] (28-180)
  IPR029071 Ubiquitin-like domain superfamily [SSF54236] (152-230)
  IPR047887 ARHGAP20, PH domain [PF22286] (42-134)
  IPR047887 ARHGAP20, PH domain [cd13319] (40-136)
  IPR047888 ARHGAP20, Ras-associating domain [cd17115] (150-231)